Protein AF-A0A0F6W7B1-F1 (afdb_monomer_lite)

Organism: NCBI:txid927083

pLDDT: mean 75.82, std 22.29, range [25.44, 98.38]

Sequence (320 aa):
MRSDAMCLLSILIVCGCGGGGGGGTGGGGDGGAGDGGVEELTIAEYGDQLAAATCAQAVGCCAPIELHYQFALADAPVTDRASCEAYLGNFLDLEALVRPSIERGRSTWDGARAAECVAMLEALSCDEYSARLRLMGDAPLGCNPITGLVAEGGACGAPWECASGYCAGVSSGVEGTCAALPGVDEECPTGQCAEGLRCDLGNNTCVQPKADGAECTSDDECASNGCSAVQGTPGVCNEPSVCDGDLADDENEVYGTCSMHDPRGPDLAIDCRLGTSGIWECDCNADGVETSCSPGAWDEVGEGSVCEGWGCCGFSARAR

Structure (mmCIF, N/CA/C/O backbone):
data_AF-A0A0F6W7B1-F1
#
_entry.id   AF-A0A0F6W7B1-F1
#
loop_
_atom_site.group_PDB
_atom_site.id
_atom_site.type_symbol
_atom_site.label_atom_id
_atom_site.label_alt_id
_atom_site.label_comp_id
_atom_site.label_asym_id
_atom_site.label_entity_id
_atom_site.label_seq_id
_atom_site.pdbx_PDB_ins_code
_atom_site.Cartn_x
_atom_site.Cartn_y
_atom_site.Cartn_z
_atom_site.occupancy
_atom_site.B_iso_or_equiv
_atom_site.auth_seq_id
_atom_site.auth_comp_id
_atom_site.auth_asym_id
_atom_site.auth_atom_id
_atom_site.pdbx_PDB_model_num
ATOM 1 N N . MET A 1 1 ? -12.098 17.166 -4.800 1.00 25.44 1 MET A N 1
ATOM 2 C CA . MET A 1 1 ? -11.193 16.301 -5.585 1.00 25.44 1 MET A CA 1
ATOM 3 C C . MET A 1 1 ? -10.096 15.698 -4.691 1.00 25.44 1 MET A C 1
ATOM 5 O O . MET A 1 1 ? -8.947 15.676 -5.085 1.00 25.44 1 MET A O 1
ATOM 9 N N . ARG A 1 2 ? -10.423 15.240 -3.469 1.00 27.81 2 ARG A N 1
ATOM 10 C CA . ARG A 1 2 ? -9.492 14.534 -2.554 1.00 27.81 2 ARG A CA 1
ATOM 11 C C . ARG A 1 2 ? -10.038 13.160 -2.119 1.00 27.81 2 ARG A C 1
ATOM 13 O O . ARG A 1 2 ? -9.449 12.513 -1.270 1.00 27.81 2 ARG A O 1
ATOM 20 N N . SER A 1 3 ? -11.187 12.745 -2.660 1.00 25.88 3 SER A N 1
ATOM 21 C CA . SER A 1 3 ? -11.921 11.563 -2.189 1.00 25.88 3 SER A CA 1
ATOM 22 C C . SER A 1 3 ? -11.426 10.258 -2.814 1.00 25.88 3 SER A C 1
ATOM 24 O O . SER A 1 3 ? -11.522 9.229 -2.161 1.00 25.88 3 SER A O 1
ATOM 26 N N . ASP A 1 4 ? -10.818 10.306 -4.002 1.00 27.08 4 ASP A N 1
ATOM 27 C CA . ASP A 1 4 ? -10.310 9.102 -4.678 1.00 27.08 4 ASP A CA 1
ATOM 28 C C . ASP A 1 4 ? -8.940 8.652 -4.128 1.00 27.08 4 ASP A C 1
ATOM 30 O O . ASP A 1 4 ? -8.644 7.461 -4.088 1.00 27.08 4 ASP A O 1
ATOM 34 N N . ALA A 1 5 ? -8.149 9.576 -3.562 1.00 28.50 5 ALA A N 1
ATOM 35 C CA . ALA A 1 5 ? -6.867 9.258 -2.916 1.00 28.50 5 ALA A CA 1
ATOM 36 C C . ALA A 1 5 ? -7.021 8.417 -1.630 1.00 28.50 5 ALA A C 1
ATOM 38 O O . ALA A 1 5 ? -6.099 7.715 -1.223 1.00 28.50 5 ALA A O 1
ATOM 39 N N . MET A 1 6 ? -8.198 8.455 -0.994 1.00 30.41 6 MET A N 1
ATOM 40 C CA . MET A 1 6 ? -8.465 7.715 0.244 1.00 30.41 6 MET A CA 1
ATOM 41 C C . MET A 1 6 ? -8.654 6.208 0.005 1.00 30.41 6 MET A C 1
ATOM 43 O O . MET A 1 6 ? -8.410 5.417 0.915 1.00 30.41 6 MET A O 1
ATOM 47 N N . CYS A 1 7 ? -9.047 5.799 -1.206 1.00 30.28 7 CYS A N 1
ATOM 48 C CA . CYS A 1 7 ? -9.213 4.386 -1.549 1.00 30.28 7 CYS A CA 1
ATOM 49 C C . CYS A 1 7 ? -7.851 3.708 -1.784 1.00 30.28 7 CYS A C 1
ATOM 51 O O . CYS A 1 7 ? -7.606 2.639 -1.239 1.00 30.28 7 CYS A O 1
ATOM 53 N N . LEU A 1 8 ? -6.915 4.395 -2.454 1.00 33.94 8 LEU A N 1
ATOM 54 C CA . LEU A 1 8 ? -5.527 3.937 -2.635 1.00 33.94 8 LEU A CA 1
ATOM 55 C C . LEU A 1 8 ? -4.761 3.807 -1.311 1.00 33.94 8 LEU A C 1
ATOM 57 O O . LEU A 1 8 ? -4.003 2.862 -1.119 1.00 33.94 8 LEU A O 1
ATOM 61 N N . LEU A 1 9 ? -4.997 4.712 -0.358 1.00 37.56 9 LEU A N 1
ATOM 62 C CA . LEU A 1 9 ? -4.355 4.615 0.954 1.00 37.56 9 LEU A CA 1
ATOM 63 C C . LEU A 1 9 ? -4.984 3.539 1.857 1.00 37.56 9 LEU A C 1
ATOM 65 O O . LEU A 1 9 ? -4.311 2.993 2.726 1.00 37.56 9 LEU A O 1
ATOM 69 N N . SER A 1 10 ? -6.261 3.205 1.636 1.00 35.84 10 SER A N 1
ATOM 70 C CA . SER A 1 10 ? -6.919 2.079 2.320 1.00 35.84 10 SER A CA 1
ATOM 71 C C . SER A 1 10 ? -6.355 0.729 1.877 1.00 35.84 10 SER A C 1
ATOM 73 O O . SER A 1 10 ? -6.429 -0.228 2.644 1.00 35.84 10 SER A O 1
ATOM 75 N N . ILE A 1 11 ? -5.774 0.678 0.673 1.00 42.16 11 ILE A N 1
ATOM 76 C CA . ILE A 1 11 ? -5.040 -0.476 0.166 1.00 42.16 11 ILE A CA 1
ATOM 77 C C . ILE A 1 11 ? -3.691 -0.558 0.897 1.00 42.16 11 ILE A C 1
ATOM 79 O O . ILE A 1 11 ? -3.446 -1.557 1.540 1.00 42.16 11 ILE A O 1
ATOM 83 N N . LEU A 1 12 ? -2.890 0.510 0.986 1.00 43.59 12 LEU A N 1
ATOM 84 C CA . LEU A 1 12 ? -1.543 0.456 1.599 1.00 43.59 12 LEU A CA 1
ATOM 85 C C . LEU A 1 12 ? -1.470 0.162 3.119 1.00 43.59 12 LEU A C 1
ATOM 87 O O . LEU A 1 12 ? -0.383 -0.106 3.629 1.00 43.59 12 LEU A O 1
ATOM 91 N N . ILE A 1 13 ? -2.576 0.255 3.869 1.00 45.62 13 ILE A N 1
ATOM 92 C CA . ILE A 1 13 ? -2.565 0.190 5.349 1.00 45.62 13 ILE A CA 1
ATOM 93 C C . ILE A 1 13 ? -3.257 -1.073 5.899 1.00 45.62 13 ILE A C 1
ATOM 95 O O . ILE A 1 13 ? -3.220 -1.317 7.108 1.00 45.62 13 ILE A O 1
ATOM 99 N N . VAL A 1 14 ? -3.880 -1.909 5.060 1.00 41.16 14 VAL A N 1
ATOM 100 C CA . VAL A 1 14 ? -4.775 -2.965 5.556 1.00 41.16 14 VAL A CA 1
ATOM 101 C C . VAL A 1 14 ? -4.423 -4.343 5.016 1.00 41.16 14 VAL A C 1
ATOM 103 O O . VAL A 1 14 ? -4.981 -4.764 4.017 1.00 41.16 14 VAL A O 1
ATOM 106 N N . CYS A 1 15 ? -3.621 -5.068 5.805 1.00 38.31 15 CYS A N 1
ATOM 107 C CA . CYS A 1 15 ? -3.818 -6.488 6.108 1.00 38.31 15 CYS A CA 1
ATOM 108 C C . CYS A 1 15 ? -3.141 -6.856 7.439 1.00 38.31 15 CYS A C 1
ATOM 110 O O . CYS A 1 15 ? -2.072 -6.363 7.800 1.00 38.31 15 CYS A O 1
ATOM 112 N N . GLY A 1 16 ? -3.863 -7.641 8.236 1.00 36.84 16 GLY A N 1
ATOM 113 C CA . GLY A 1 16 ? -3.706 -7.742 9.681 1.00 36.84 16 GLY A CA 1
ATOM 114 C C . GLY A 1 16 ? -2.623 -8.692 10.191 1.00 36.84 16 GLY A C 1
ATOM 115 O O . GLY A 1 16 ? -2.142 -9.604 9.527 1.00 36.84 16 GLY A O 1
ATOM 116 N N . CYS A 1 17 ? -2.303 -8.472 11.463 1.00 33.00 17 CYS A N 1
ATOM 117 C CA . CYS A 1 17 ? -1.482 -9.305 12.326 1.00 33.00 17 CYS A CA 1
ATOM 118 C C . CYS A 1 17 ? -2.048 -10.727 12.502 1.00 33.00 17 CYS A C 1
ATOM 120 O O . CYS A 1 17 ? -2.869 -10.970 13.387 1.00 33.00 17 CYS A O 1
ATOM 122 N N . GLY A 1 18 ? -1.506 -11.692 11.762 1.00 34.03 18 GLY A N 1
ATOM 123 C CA . GLY A 1 18 ? -1.456 -13.100 12.160 1.00 34.03 18 GLY A CA 1
ATOM 124 C C . GLY A 1 18 ? -0.110 -13.411 12.823 1.00 34.03 18 GLY A C 1
ATOM 125 O O . GLY A 1 18 ? 0.862 -13.730 12.147 1.00 34.03 18 GLY A O 1
ATOM 126 N N . GLY A 1 19 ? -0.016 -13.286 14.150 1.00 36.38 19 GLY A N 1
ATOM 127 C CA . GLY A 1 19 ? 1.214 -13.546 14.910 1.00 36.38 19 GLY A CA 1
ATOM 128 C C . GLY A 1 19 ? 1.650 -15.018 14.870 1.00 36.38 19 GLY A C 1
ATOM 129 O O . GLY A 1 19 ? 1.285 -15.805 15.742 1.00 36.38 19 GLY A O 1
ATOM 130 N N . GLY A 1 20 ? 2.462 -15.390 13.878 1.00 36.47 20 GLY A N 1
ATOM 131 C CA . GLY A 1 20 ? 3.129 -16.689 13.789 1.00 36.47 20 GLY A CA 1
ATOM 132 C C . GLY A 1 20 ? 4.331 -16.777 14.733 1.00 36.47 20 GLY A C 1
ATOM 133 O O . GLY A 1 20 ? 5.433 -16.353 14.396 1.00 36.47 20 GLY A O 1
ATOM 134 N N . GLY A 1 21 ? 4.135 -17.339 15.928 1.00 35.78 21 GLY A N 1
ATOM 135 C CA . GLY A 1 21 ? 5.199 -17.583 16.908 1.00 35.78 21 GLY A CA 1
ATOM 136 C C . GLY A 1 21 ? 6.202 -18.652 16.452 1.00 35.78 21 GLY A C 1
ATOM 137 O O . GLY A 1 21 ? 6.019 -19.838 16.723 1.00 35.78 21 GLY A O 1
ATOM 138 N N . GLY A 1 22 ? 7.283 -18.235 15.792 1.00 37.19 22 GLY A N 1
ATOM 139 C CA . GLY A 1 22 ? 8.429 -19.082 15.453 1.00 37.19 22 GLY A CA 1
ATOM 140 C C . GLY A 1 22 ? 9.391 -19.244 16.634 1.00 37.19 22 GLY A C 1
ATOM 141 O O . GLY A 1 22 ? 10.213 -18.374 16.904 1.00 37.19 22 GLY A O 1
ATOM 142 N N . GLY A 1 23 ? 9.297 -20.368 17.348 1.00 45.06 23 GLY A N 1
ATOM 143 C CA . GLY A 1 23 ? 10.213 -20.725 18.434 1.00 45.06 23 GLY A CA 1
ATOM 144 C C . GLY A 1 23 ? 11.588 -21.166 17.923 1.00 45.06 23 GLY A C 1
ATOM 145 O O . GLY A 1 23 ? 11.761 -22.316 17.528 1.00 45.06 23 GLY A O 1
ATOM 146 N N . GLY A 1 24 ? 12.577 -20.270 17.977 1.00 44.47 24 GLY A N 1
ATOM 147 C CA . GLY A 1 24 ? 13.990 -20.570 17.733 1.00 44.47 24 GLY A CA 1
ATOM 148 C C . GLY A 1 24 ? 14.804 -20.547 19.027 1.00 44.47 24 GLY A C 1
ATOM 149 O O . GLY A 1 24 ? 15.141 -19.486 19.541 1.00 44.47 24 GLY A O 1
ATOM 150 N N . THR A 1 25 ? 15.136 -21.720 19.567 1.00 51.81 25 THR A N 1
ATOM 151 C CA . THR A 1 25 ? 16.084 -21.883 20.681 1.00 51.81 25 THR A CA 1
ATOM 152 C C . THR A 1 25 ? 17.502 -22.091 20.154 1.00 51.81 25 THR A C 1
ATOM 154 O O . THR A 1 25 ? 17.755 -23.112 19.515 1.00 51.81 25 THR A O 1
ATOM 157 N N . GLY A 1 26 ? 18.456 -21.217 20.495 1.00 50.00 26 GLY A N 1
ATOM 158 C CA . GLY A 1 26 ? 19.873 -21.559 20.346 1.00 50.00 26 GLY A CA 1
ATOM 159 C C . GLY A 1 26 ? 20.881 -20.427 20.553 1.00 50.00 26 GLY A C 1
ATOM 160 O O . GLY A 1 26 ? 20.920 -19.492 19.770 1.00 50.00 26 GLY A O 1
ATOM 161 N N . GLY A 1 27 ? 21.778 -20.614 21.531 1.00 51.88 27 GLY A N 1
ATOM 162 C CA . GLY A 1 27 ? 23.170 -20.144 21.448 1.00 51.88 27 GLY A CA 1
ATOM 163 C C . GLY A 1 27 ? 23.530 -18.896 22.254 1.00 51.88 27 GLY A C 1
ATOM 164 O O . GLY A 1 27 ? 23.514 -17.793 21.729 1.00 51.88 27 GLY A O 1
ATOM 165 N N . GLY A 1 28 ? 23.932 -19.091 23.514 1.00 57.44 28 GLY A N 1
ATOM 166 C CA . GLY A 1 28 ? 24.480 -18.039 24.371 1.00 57.44 28 GLY A CA 1
ATOM 167 C C . GLY A 1 28 ? 25.865 -17.552 23.931 1.00 57.44 28 GLY A C 1
ATOM 168 O O . GLY A 1 28 ? 26.771 -18.351 23.688 1.00 57.44 28 GLY A O 1
ATOM 169 N N . GLY A 1 29 ? 26.019 -16.230 23.899 1.00 49.50 29 GLY A N 1
ATOM 170 C CA . GLY A 1 29 ? 27.288 -15.520 23.817 1.00 49.50 29 GLY A CA 1
ATOM 171 C C . GLY A 1 29 ? 27.189 -14.235 24.635 1.00 49.50 29 GLY A C 1
ATOM 172 O O . GLY A 1 29 ? 26.564 -13.274 24.201 1.00 49.50 29 GLY A O 1
ATOM 173 N N . ASP A 1 30 ? 27.790 -14.230 25.826 1.00 54.28 30 ASP A N 1
ATOM 174 C CA . ASP A 1 30 ? 27.902 -13.054 26.693 1.00 54.28 30 ASP A CA 1
ATOM 175 C C . ASP A 1 30 ? 28.940 -12.075 26.111 1.00 54.28 30 ASP A C 1
ATOM 177 O O . ASP A 1 30 ? 30.115 -12.080 26.478 1.00 54.28 30 ASP A O 1
ATOM 181 N N . GLY A 1 31 ? 28.516 -11.248 25.155 1.00 54.59 31 GLY A N 1
ATOM 182 C CA . GLY A 1 31 ? 29.256 -10.081 24.678 1.00 54.59 31 GLY A CA 1
ATOM 183 C C . GLY A 1 31 ? 28.430 -8.833 24.956 1.00 54.59 31 GLY A C 1
ATOM 184 O O . GLY A 1 31 ? 27.348 -8.697 24.402 1.00 54.59 31 GLY A O 1
ATOM 185 N N . GLY A 1 32 ? 28.911 -7.956 25.844 1.00 56.69 32 GLY A N 1
ATOM 186 C CA . GLY A 1 32 ? 28.194 -6.764 26.304 1.00 56.69 32 GLY A CA 1
ATOM 187 C C . GLY A 1 32 ? 27.666 -5.899 25.158 1.00 56.69 32 GLY A C 1
ATOM 188 O O . GLY A 1 32 ? 28.423 -5.145 24.549 1.00 56.69 32 GLY A O 1
ATOM 189 N N . ALA A 1 33 ? 26.365 -6.015 24.898 1.00 51.75 33 ALA A N 1
ATOM 190 C CA . ALA A 1 33 ? 25.619 -5.158 23.997 1.00 51.75 33 ALA A CA 1
ATOM 191 C C . ALA A 1 33 ? 25.421 -3.804 24.682 1.00 51.75 33 ALA A C 1
ATOM 193 O O . ALA A 1 33 ? 24.796 -3.714 25.741 1.00 51.75 33 ALA A O 1
ATOM 194 N N . GLY A 1 34 ? 25.998 -2.753 24.100 1.00 57.56 34 GLY A N 1
ATOM 195 C CA . GLY A 1 34 ? 25.521 -1.406 24.373 1.00 57.56 34 GLY A CA 1
ATOM 196 C C . GLY A 1 34 ? 24.048 -1.356 23.990 1.00 57.56 34 GLY A C 1
ATOM 197 O O . GLY A 1 34 ? 23.684 -1.856 22.928 1.00 57.56 34 GLY A O 1
ATOM 198 N N . ASP A 1 35 ? 23.233 -0.805 24.881 1.00 59.97 35 ASP A N 1
ATOM 199 C CA . ASP A 1 35 ? 21.797 -0.572 24.733 1.00 59.97 35 ASP A CA 1
ATOM 200 C C . ASP A 1 35 ? 21.547 0.472 23.627 1.00 59.97 35 ASP A C 1
ATOM 202 O O . ASP A 1 35 ? 21.163 1.612 23.873 1.00 59.97 35 ASP A O 1
ATOM 206 N N . GLY A 1 36 ? 21.905 0.115 22.393 1.00 62.88 36 GLY A N 1
ATOM 207 C CA . GLY A 1 36 ? 21.588 0.850 21.181 1.00 62.88 36 GLY A CA 1
ATOM 208 C C . GLY A 1 36 ? 20.166 0.508 20.785 1.00 62.88 36 GLY A C 1
ATOM 209 O O . GLY A 1 36 ? 19.967 -0.147 19.765 1.00 62.88 36 GLY A O 1
ATOM 210 N N . GLY A 1 37 ? 19.206 0.870 21.643 1.00 71.38 37 GLY A N 1
ATOM 211 C CA . GLY A 1 37 ? 17.790 0.768 21.319 1.00 71.38 37 GLY A CA 1
ATOM 212 C C . GLY A 1 37 ? 17.547 1.388 19.948 1.00 71.38 37 GLY A C 1
ATOM 213 O O . GLY A 1 37 ? 18.130 2.428 19.632 1.00 71.38 37 GLY A O 1
ATOM 214 N N . VAL A 1 38 ? 16.751 0.709 19.123 1.00 78.50 38 VAL A N 1
ATOM 215 C CA . VAL A 1 38 ? 16.313 1.263 17.842 1.00 78.50 38 VAL A CA 1
ATOM 216 C C . VAL A 1 38 ? 15.697 2.633 18.107 1.00 78.50 38 VAL A C 1
ATOM 218 O O . VAL A 1 38 ? 14.889 2.788 19.023 1.00 78.50 38 VAL A O 1
ATOM 221 N N . GLU A 1 39 ? 16.155 3.643 17.375 1.00 92.38 39 GLU A N 1
ATOM 222 C CA . GLU A 1 39 ? 15.600 4.987 17.488 1.00 92.38 39 GLU A CA 1
ATOM 223 C C . GLU A 1 39 ? 14.125 4.917 17.078 1.00 92.38 39 GLU A C 1
ATOM 225 O O . GLU A 1 39 ? 13.807 4.522 15.958 1.00 92.38 39 GLU A O 1
ATOM 230 N N . GLU A 1 40 ? 13.219 5.200 18.019 1.00 95.75 40 GLU A N 1
ATOM 231 C CA . GLU A 1 40 ? 11.781 5.157 17.755 1.00 95.75 40 GLU A CA 1
ATOM 232 C C . GLU A 1 40 ? 11.407 6.227 16.727 1.00 95.75 40 GLU A C 1
ATOM 234 O O . GLU A 1 40 ? 11.767 7.394 16.888 1.00 95.75 40 GLU A O 1
ATOM 239 N N . LEU A 1 41 ? 10.632 5.850 15.708 1.00 96.56 41 LEU A N 1
ATOM 240 C CA . LEU A 1 41 ? 10.129 6.801 14.719 1.00 96.56 41 LEU A CA 1
ATOM 241 C C . LEU A 1 41 ? 8.831 7.452 15.191 1.00 96.56 41 LEU A C 1
ATOM 243 O O . LEU A 1 41 ? 7.910 6.792 15.685 1.00 96.56 41 LEU A O 1
ATOM 247 N N . THR A 1 42 ? 8.711 8.756 14.974 1.00 97.12 42 THR A N 1
ATOM 248 C CA . THR A 1 42 ? 7.416 9.442 15.016 1.00 97.12 42 THR A CA 1
ATOM 249 C C . THR A 1 42 ? 6.564 9.059 13.799 1.00 97.12 42 THR A C 1
ATOM 251 O O . THR A 1 42 ? 7.060 8.510 12.816 1.00 97.12 42 THR A O 1
ATOM 254 N N . ILE A 1 43 ? 5.265 9.375 13.831 1.00 95.06 43 ILE A N 1
ATOM 255 C CA . ILE A 1 43 ? 4.348 9.110 12.704 1.00 95.06 43 ILE A CA 1
ATOM 256 C C . ILE A 1 43 ? 4.827 9.811 11.423 1.00 95.06 43 ILE A C 1
ATOM 258 O O . ILE A 1 43 ? 4.779 9.224 10.345 1.00 95.06 43 ILE A O 1
ATOM 262 N N . ALA A 1 44 ? 5.299 11.056 11.548 1.00 94.00 44 ALA A N 1
ATOM 263 C CA . ALA A 1 44 ? 5.805 11.834 10.420 1.00 94.00 44 ALA A CA 1
ATOM 264 C C . ALA A 1 44 ? 7.101 11.230 9.855 1.00 94.00 44 ALA A C 1
ATOM 266 O O . ALA A 1 44 ? 7.192 10.989 8.656 1.00 94.00 44 ALA A O 1
ATOM 267 N N . GLU A 1 45 ? 8.066 10.904 10.723 1.00 95.75 45 GLU A N 1
ATOM 268 C CA . GLU A 1 45 ? 9.330 10.284 10.299 1.00 95.75 45 GLU A CA 1
ATOM 269 C C . GLU A 1 45 ? 9.115 8.912 9.662 1.00 95.75 45 GLU A C 1
ATOM 271 O O . GLU A 1 45 ? 9.818 8.569 8.716 1.00 95.75 45 GLU A O 1
ATOM 276 N N . TYR A 1 46 ? 8.141 8.134 10.142 1.00 94.06 46 TYR A N 1
ATOM 277 C CA . TYR A 1 46 ? 7.804 6.852 9.532 1.00 94.06 46 TYR A CA 1
ATOM 278 C C . TYR A 1 46 ? 7.306 7.008 8.096 1.00 94.06 46 TYR A C 1
ATOM 280 O O . TYR A 1 46 ? 7.759 6.264 7.234 1.00 94.06 46 TYR A O 1
ATOM 288 N N . GLY A 1 47 ? 6.417 7.970 7.820 1.00 90.62 47 GLY A N 1
ATOM 289 C CA . GLY A 1 47 ? 5.944 8.234 6.457 1.00 90.62 47 GLY A CA 1
ATOM 290 C C . GLY A 1 47 ? 7.095 8.565 5.502 1.00 90.62 47 GLY A C 1
ATOM 291 O O . GLY A 1 47 ? 7.218 7.944 4.445 1.00 90.62 47 GLY A O 1
ATOM 292 N N . ASP A 1 48 ? 7.985 9.468 5.922 1.00 93.00 48 ASP A N 1
ATOM 293 C CA . ASP A 1 48 ? 9.155 9.882 5.140 1.00 93.00 48 ASP A CA 1
ATOM 294 C C . ASP A 1 48 ? 10.144 8.725 4.915 1.00 93.00 48 ASP A C 1
ATOM 296 O O . ASP A 1 48 ? 10.604 8.495 3.794 1.00 93.00 48 ASP A O 1
ATOM 300 N N . GLN A 1 49 ? 10.469 7.964 5.965 1.00 94.81 49 GLN A N 1
ATOM 301 C CA . GLN A 1 49 ? 11.427 6.860 5.874 1.00 94.81 49 GLN A CA 1
ATOM 302 C C . GLN A 1 49 ? 10.869 5.656 5.115 1.00 94.81 49 GLN A C 1
ATOM 304 O O . GLN A 1 49 ? 11.596 5.035 4.341 1.00 94.81 49 GLN A O 1
ATOM 309 N N . LEU A 1 50 ? 9.578 5.349 5.269 1.00 92.12 50 LEU A N 1
ATOM 310 C CA . LEU A 1 50 ? 8.919 4.300 4.499 1.00 92.12 50 LEU A CA 1
ATOM 311 C C . LEU A 1 50 ? 8.892 4.652 3.007 1.00 92.12 50 LEU A C 1
ATOM 313 O O . LEU A 1 50 ? 9.194 3.789 2.180 1.00 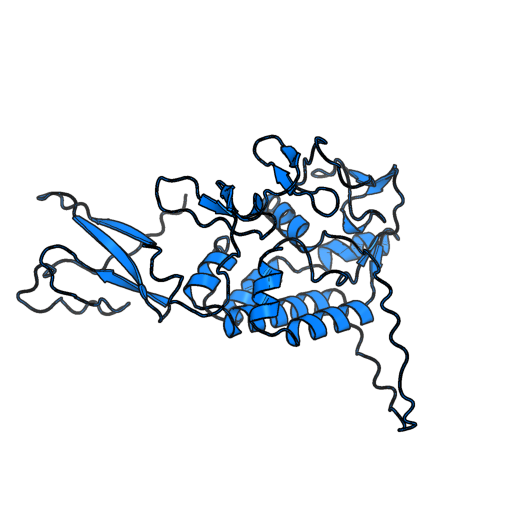92.12 50 LEU A O 1
ATOM 317 N N . ALA A 1 51 ? 8.593 5.909 2.656 1.00 92.38 51 ALA A N 1
ATOM 318 C CA . ALA A 1 51 ? 8.671 6.389 1.276 1.00 92.38 51 ALA A CA 1
ATOM 319 C C . ALA A 1 51 ? 10.095 6.234 0.721 1.00 92.38 51 ALA A C 1
ATOM 321 O O . ALA A 1 51 ? 10.287 5.639 -0.338 1.00 92.38 51 ALA A O 1
ATOM 322 N N . ALA A 1 52 ? 11.097 6.704 1.468 1.00 95.19 52 ALA A N 1
ATOM 323 C CA . ALA A 1 52 ? 12.500 6.635 1.075 1.00 95.19 52 ALA A CA 1
ATOM 324 C C . ALA A 1 52 ? 12.988 5.191 0.860 1.00 95.19 52 ALA A C 1
ATOM 326 O O . ALA A 1 52 ? 13.641 4.912 -0.148 1.00 95.19 52 ALA A O 1
ATOM 327 N N . ALA A 1 53 ? 12.655 4.272 1.770 1.00 94.50 53 ALA A N 1
ATOM 328 C CA . ALA A 1 53 ? 13.006 2.858 1.666 1.00 94.50 53 ALA A CA 1
ATOM 329 C C . ALA A 1 53 ? 12.282 2.173 0.494 1.00 94.50 53 ALA A C 1
ATOM 331 O O . ALA A 1 53 ? 12.918 1.478 -0.297 1.00 94.50 53 ALA A O 1
ATOM 332 N N . THR A 1 54 ? 10.980 2.435 0.319 1.00 92.38 54 THR A N 1
ATOM 333 C CA . THR A 1 54 ? 10.191 1.901 -0.807 1.00 92.38 54 THR A CA 1
ATOM 334 C C . THR A 1 54 ? 10.763 2.360 -2.142 1.00 92.38 54 THR A C 1
ATOM 336 O O . THR A 1 54 ? 10.966 1.547 -3.037 1.00 92.38 54 THR A O 1
ATOM 339 N N . CYS A 1 55 ? 11.073 3.650 -2.272 1.00 94.88 55 CYS A N 1
ATOM 340 C CA . CYS A 1 55 ? 11.613 4.220 -3.500 1.00 94.88 55 CYS A CA 1
ATOM 341 C C . CYS A 1 55 ? 13.049 3.786 -3.786 1.00 94.88 55 CYS A C 1
ATOM 343 O O . CYS A 1 55 ? 13.423 3.653 -4.950 1.00 94.88 55 CYS A O 1
ATOM 345 N N . ALA A 1 56 ? 13.860 3.557 -2.750 1.00 95.50 56 ALA A N 1
ATOM 346 C CA . ALA A 1 56 ? 15.189 2.985 -2.917 1.00 95.50 56 ALA A CA 1
ATOM 347 C C . ALA A 1 56 ? 15.117 1.558 -3.480 1.00 95.50 56 ALA A C 1
ATOM 349 O O . ALA A 1 56 ? 15.876 1.250 -4.396 1.00 95.50 56 ALA A O 1
ATOM 350 N N . GLN A 1 57 ? 14.192 0.732 -2.979 1.00 94.31 57 GLN A N 1
ATOM 351 C CA . GLN A 1 57 ? 13.971 -0.620 -3.495 1.00 94.31 57 GLN A CA 1
ATOM 352 C C . GLN A 1 57 ? 13.402 -0.596 -4.914 1.00 94.31 57 GLN A C 1
ATOM 354 O O . GLN A 1 57 ? 13.977 -1.215 -5.800 1.00 94.31 57 GLN A O 1
ATOM 359 N N . ALA A 1 58 ? 12.352 0.194 -5.161 1.00 92.38 58 ALA A N 1
ATOM 360 C CA . ALA A 1 58 ? 11.750 0.320 -6.485 1.00 92.38 58 ALA A CA 1
ATOM 361 C C . ALA A 1 58 ? 12.799 0.705 -7.538 1.00 92.38 58 ALA A C 1
ATOM 363 O O . ALA A 1 58 ? 13.013 0.002 -8.514 1.00 92.38 58 ALA A O 1
ATOM 364 N N . VAL A 1 59 ? 13.539 1.791 -7.317 1.00 93.56 59 VAL A N 1
ATOM 365 C CA . VAL A 1 59 ? 14.528 2.268 -8.298 1.00 93.56 59 VAL A CA 1
ATOM 366 C C . VAL A 1 59 ? 15.759 1.358 -8.383 1.00 93.56 59 VAL A C 1
ATOM 368 O O . VAL A 1 59 ? 16.446 1.352 -9.400 1.00 93.56 59 VAL A O 1
ATOM 371 N N . GLY A 1 60 ? 16.076 0.627 -7.313 1.00 94.06 60 GLY A N 1
ATOM 372 C CA . GLY A 1 60 ? 17.215 -0.288 -7.274 1.00 94.06 60 GLY A CA 1
ATOM 373 C C . GLY A 1 60 ? 16.949 -1.647 -7.920 1.00 94.06 60 GLY A C 1
ATOM 374 O O . GLY A 1 60 ? 17.898 -2.263 -8.402 1.00 94.06 60 GLY A O 1
ATOM 375 N N . CYS A 1 61 ? 15.694 -2.096 -7.915 1.00 93.44 61 CYS A N 1
ATOM 376 C CA . CYS A 1 61 ? 15.302 -3.441 -8.325 1.00 93.44 61 CYS A CA 1
ATOM 377 C C . CYS A 1 61 ? 14.482 -3.478 -9.609 1.00 93.44 61 CYS A C 1
ATOM 379 O O . CYS A 1 61 ? 14.608 -4.436 -10.356 1.00 93.44 61 CYS A O 1
ATOM 381 N N . CYS A 1 62 ? 13.686 -2.447 -9.880 1.00 92.19 62 CYS A N 1
ATOM 382 C CA . CYS A 1 62 ? 12.853 -2.387 -11.068 1.00 92.19 62 CYS A CA 1
ATOM 383 C C . CYS A 1 62 ? 13.618 -1.747 -12.238 1.00 92.19 62 CYS A C 1
ATOM 385 O O . CYS A 1 62 ? 14.313 -0.734 -12.085 1.00 92.19 62 CYS A O 1
ATOM 387 N N . ALA A 1 63 ? 13.419 -2.270 -13.440 1.00 89.88 63 ALA A N 1
ATOM 388 C CA . ALA A 1 63 ? 13.721 -1.585 -14.678 1.00 89.88 63 ALA A CA 1
ATOM 389 C C . ALA A 1 63 ? 12.815 -0.344 -14.857 1.00 89.88 63 ALA A C 1
ATOM 391 O O . ALA A 1 63 ? 11.739 -0.240 -14.257 1.00 89.88 63 ALA A O 1
ATOM 392 N N . PRO A 1 64 ? 13.202 0.629 -15.707 1.00 86.06 64 PRO A N 1
ATOM 393 C CA . PRO A 1 64 ? 12.417 1.851 -15.903 1.00 86.06 64 PRO A CA 1
ATOM 394 C C . PRO A 1 64 ? 10.963 1.621 -16.343 1.00 86.06 64 PRO A C 1
ATOM 396 O O . PRO A 1 64 ? 10.093 2.424 -16.007 1.00 86.06 64 PRO A O 1
ATOM 399 N N . ILE A 1 65 ? 10.695 0.553 -17.101 1.00 81.38 65 ILE A N 1
ATOM 400 C CA . ILE A 1 65 ? 9.340 0.201 -17.543 1.00 81.38 65 ILE A CA 1
ATOM 401 C C . ILE A 1 65 ? 8.494 -0.355 -16.391 1.00 81.38 65 ILE A C 1
ATOM 403 O O . ILE A 1 65 ? 7.349 0.050 -16.214 1.00 81.38 65 ILE A O 1
ATOM 407 N N . GLU A 1 66 ? 9.075 -1.196 -15.544 1.00 87.31 66 GLU A N 1
ATOM 408 C CA . GLU A 1 66 ? 8.404 -1.759 -14.374 1.00 87.31 66 GLU A CA 1
ATOM 409 C C . GLU A 1 66 ? 8.044 -0.657 -13.365 1.00 87.31 66 GLU A C 1
ATOM 411 O O . GLU A 1 66 ? 6.931 -0.631 -12.838 1.00 87.31 66 GLU A O 1
ATOM 416 N N . LEU A 1 67 ? 8.926 0.340 -13.178 1.00 87.94 67 LEU A N 1
ATOM 417 C CA . LEU A 1 67 ? 8.608 1.551 -12.407 1.00 87.94 67 LEU A CA 1
ATOM 418 C C . LEU A 1 67 ? 7.401 2.293 -12.983 1.00 87.94 67 LEU A C 1
ATOM 420 O O . LEU A 1 67 ? 6.545 2.769 -12.235 1.00 87.94 67 LEU A O 1
ATOM 424 N N . HIS A 1 68 ? 7.316 2.405 -14.309 1.00 84.50 68 HIS A N 1
ATOM 425 C CA . HIS A 1 68 ? 6.176 3.048 -14.947 1.00 84.50 68 HIS A CA 1
ATOM 426 C C . HIS A 1 68 ? 4.867 2.328 -14.606 1.00 84.50 68 HIS A C 1
ATOM 428 O O . HIS A 1 68 ? 3.889 3.003 -14.291 1.00 84.50 68 HIS A O 1
ATOM 434 N N . TYR A 1 69 ? 4.855 0.993 -14.600 1.00 82.50 69 TYR A N 1
ATOM 435 C CA . TYR A 1 69 ? 3.675 0.210 -14.227 1.00 82.50 69 TYR A CA 1
ATOM 436 C C . TYR A 1 69 ? 3.330 0.317 -12.751 1.00 82.50 69 TYR A C 1
ATOM 438 O O . TYR A 1 69 ? 2.183 0.604 -12.402 1.00 82.50 69 TYR A O 1
ATOM 446 N N . GLN A 1 70 ? 4.333 0.180 -11.889 1.00 84.19 70 GLN A N 1
ATOM 447 C CA . GLN A 1 70 ? 4.165 0.308 -10.447 1.00 84.19 70 GLN A CA 1
ATOM 448 C C . GLN A 1 70 ? 3.563 1.669 -10.061 1.00 84.19 70 GLN A C 1
ATOM 450 O O . GLN A 1 70 ? 2.748 1.767 -9.141 1.00 84.19 70 GLN A O 1
ATOM 455 N N . PHE A 1 71 ? 3.933 2.724 -10.788 1.00 87.38 71 PHE A N 1
ATOM 456 C CA . PHE A 1 71 ? 3.479 4.091 -10.557 1.00 87.38 71 PHE A CA 1
ATOM 457 C C . PHE A 1 71 ? 2.578 4.617 -11.684 1.00 87.38 71 PHE A C 1
ATOM 459 O O . PHE A 1 71 ? 2.515 5.826 -11.905 1.00 87.38 71 PHE A O 1
ATOM 466 N N . ALA A 1 72 ? 1.829 3.743 -12.366 1.00 85.56 72 ALA A N 1
ATOM 467 C CA . ALA A 1 72 ? 1.008 4.117 -13.526 1.00 85.56 72 ALA A CA 1
ATOM 468 C C . ALA A 1 72 ? -0.092 5.148 -13.207 1.00 85.56 72 ALA A C 1
ATOM 470 O O . ALA A 1 72 ? -0.596 5.831 -14.099 1.00 85.56 72 ALA A O 1
ATOM 471 N N . LEU A 1 73 ? -0.467 5.275 -11.930 1.00 84.06 73 LEU A N 1
ATOM 472 C CA . LEU A 1 73 ? -1.447 6.250 -11.442 1.00 84.06 73 LEU A CA 1
ATOM 473 C C . LEU A 1 73 ? -0.831 7.602 -11.050 1.00 84.06 73 LEU A C 1
ATOM 475 O O . LEU A 1 73 ? -1.557 8.498 -10.618 1.00 84.06 73 LEU A O 1
ATOM 479 N N . ALA A 1 74 ? 0.487 7.767 -11.172 1.00 87.19 74 ALA A N 1
ATOM 480 C CA . ALA A 1 74 ? 1.140 9.033 -10.891 1.00 87.19 74 ALA A CA 1
ATOM 481 C C . ALA A 1 74 ? 0.821 10.078 -11.971 1.00 87.19 74 ALA A C 1
ATOM 483 O O . ALA A 1 74 ? 0.922 9.820 -13.169 1.00 87.19 74 ALA A O 1
ATOM 484 N N . ASP A 1 75 ? 0.498 11.302 -11.539 1.00 88.75 75 ASP A N 1
ATOM 485 C CA . ASP A 1 75 ? 0.250 12.441 -12.441 1.00 88.75 75 ASP A CA 1
ATOM 486 C C . ASP A 1 75 ? 1.480 12.803 -13.300 1.00 88.75 75 ASP A C 1
ATOM 488 O O . ASP A 1 75 ? 1.363 13.477 -14.327 1.00 88.75 75 ASP A O 1
ATOM 492 N N . ALA A 1 76 ? 2.670 12.384 -12.865 1.00 89.44 76 ALA A N 1
ATOM 493 C CA . ALA A 1 76 ? 3.931 12.545 -13.570 1.00 89.44 76 ALA A CA 1
ATOM 494 C C . ALA A 1 76 ? 4.725 11.229 -13.539 1.00 89.44 76 ALA A C 1
ATOM 496 O O . ALA A 1 76 ? 4.639 10.505 -12.546 1.00 89.44 76 ALA A O 1
ATOM 497 N N . PRO A 1 77 ? 5.531 10.933 -14.577 1.00 88.31 77 PRO A N 1
ATOM 498 C CA . PRO A 1 77 ? 6.366 9.739 -14.596 1.00 88.31 77 PRO A CA 1
ATOM 499 C C . PRO A 1 77 ? 7.299 9.670 -13.383 1.00 88.31 77 PRO A C 1
ATOM 501 O O . PRO A 1 77 ? 8.007 10.633 -13.081 1.00 88.31 77 PRO A O 1
ATOM 504 N N . VAL A 1 78 ? 7.320 8.513 -12.725 1.00 90.31 78 VAL A N 1
ATOM 505 C CA . VAL A 1 78 ? 8.294 8.181 -11.685 1.00 90.31 78 VAL A CA 1
ATOM 506 C C . VAL A 1 78 ? 9.479 7.502 -12.362 1.00 90.31 78 VAL A C 1
ATOM 508 O O . VAL A 1 78 ? 9.381 6.363 -12.803 1.00 90.31 78 VAL A O 1
ATOM 511 N N . THR A 1 79 ? 10.586 8.229 -12.501 1.00 91.12 79 THR A N 1
ATOM 512 C CA . THR A 1 79 ? 11.778 7.764 -13.240 1.00 91.12 79 THR A CA 1
ATOM 513 C C . THR A 1 79 ? 13.025 7.676 -12.372 1.00 91.12 79 THR A C 1
ATOM 515 O O . THR A 1 79 ? 14.071 7.217 -12.820 1.00 91.12 79 THR A O 1
ATOM 518 N N . ASP A 1 80 ? 12.950 8.180 -11.147 1.00 93.44 80 ASP A N 1
ATOM 519 C CA . ASP A 1 80 ? 14.055 8.203 -10.206 1.00 93.44 80 ASP A CA 1
ATOM 520 C C . ASP A 1 80 ? 13.538 8.226 -8.765 1.00 93.44 80 ASP A C 1
ATOM 522 O O . ASP A 1 80 ? 12.340 8.317 -8.484 1.00 93.44 80 ASP A O 1
ATOM 526 N N . ARG A 1 81 ? 14.478 8.161 -7.823 1.00 95.38 81 ARG A N 1
ATOM 527 C CA . ARG A 1 81 ? 14.159 8.135 -6.398 1.00 95.38 81 ARG A CA 1
ATOM 528 C C . ARG A 1 81 ? 13.433 9.400 -5.939 1.00 95.38 81 ARG A C 1
ATOM 530 O O . ARG A 1 81 ? 12.514 9.304 -5.137 1.00 95.38 81 ARG A O 1
ATOM 537 N N . ALA A 1 82 ? 13.818 10.569 -6.448 1.00 96.62 82 ALA A N 1
ATOM 538 C CA . ALA A 1 82 ? 13.248 11.840 -6.008 1.00 96.62 82 ALA A CA 1
ATOM 539 C C . ALA A 1 82 ? 11.788 12.006 -6.464 1.00 96.62 82 ALA A C 1
ATOM 541 O O . ALA A 1 82 ? 10.943 12.445 -5.686 1.00 96.62 82 ALA A O 1
ATOM 542 N N . SER A 1 83 ? 11.480 11.635 -7.709 1.00 95.19 83 SER A N 1
ATOM 543 C CA . SER A 1 83 ? 10.113 11.612 -8.243 1.00 95.19 83 SER A CA 1
ATOM 544 C C . SER A 1 83 ? 9.239 10.577 -7.530 1.00 95.19 83 SER A C 1
ATOM 546 O O . SER A 1 83 ? 8.092 10.883 -7.208 1.00 95.19 83 SER A O 1
ATOM 548 N N . CYS A 1 84 ? 9.794 9.408 -7.191 1.00 95.19 84 CYS A N 1
ATOM 549 C CA . CYS A 1 84 ? 9.107 8.402 -6.381 1.00 95.19 84 CYS A CA 1
ATOM 550 C C . CYS A 1 84 ? 8.786 8.918 -4.967 1.00 95.19 84 CYS A C 1
ATOM 552 O O . CYS A 1 84 ? 7.638 8.843 -4.531 1.00 95.19 84 CYS A O 1
ATOM 554 N N . GLU A 1 85 ? 9.770 9.487 -4.260 1.00 94.94 85 GLU A N 1
ATOM 555 C CA . GLU A 1 85 ? 9.587 10.011 -2.898 1.00 94.94 85 GLU A CA 1
ATOM 556 C C . GLU A 1 85 ? 8.577 11.165 -2.885 1.00 94.94 85 GLU A C 1
ATOM 558 O O . GLU A 1 85 ? 7.729 11.237 -1.998 1.00 94.94 85 GLU A O 1
ATOM 563 N N . ALA A 1 86 ? 8.603 12.035 -3.900 1.00 94.00 86 ALA A N 1
ATOM 564 C CA . ALA A 1 86 ? 7.617 13.099 -4.053 1.00 94.00 86 ALA A CA 1
ATOM 565 C C . ALA A 1 86 ? 6.198 12.555 -4.291 1.00 94.00 86 ALA A C 1
ATOM 567 O O . ALA A 1 86 ? 5.236 13.116 -3.766 1.00 94.00 86 ALA A O 1
ATOM 568 N N . TYR A 1 87 ? 6.055 11.475 -5.066 1.00 91.81 87 TYR A N 1
ATOM 569 C CA . TYR A 1 87 ? 4.771 10.808 -5.272 1.00 91.81 87 TYR A CA 1
ATOM 570 C C . TYR A 1 87 ? 4.272 10.175 -3.966 1.00 91.81 87 TYR A C 1
ATOM 572 O O . TYR A 1 87 ? 3.211 10.562 -3.476 1.00 91.81 87 TYR A O 1
ATOM 580 N N . LEU A 1 88 ? 5.058 9.278 -3.358 1.00 90.38 88 LEU A N 1
ATOM 581 C CA . LEU A 1 88 ? 4.668 8.545 -2.149 1.00 90.38 88 LEU A CA 1
ATOM 582 C C . LEU A 1 88 ? 4.497 9.446 -0.923 1.00 90.38 88 LEU A C 1
ATOM 584 O O . LEU A 1 88 ? 3.579 9.215 -0.140 1.00 90.38 88 LEU A O 1
ATOM 588 N N . GLY A 1 89 ? 5.298 10.503 -0.774 1.00 88.94 89 GLY A N 1
ATOM 589 C CA . GLY A 1 89 ? 5.187 11.445 0.343 1.00 88.94 89 GLY A CA 1
ATOM 590 C C . GLY A 1 89 ? 3.819 12.132 0.427 1.00 88.94 89 GLY A C 1
ATOM 591 O O . GLY A 1 89 ? 3.348 12.436 1.518 1.00 88.94 89 GLY A O 1
ATOM 592 N N . ASN A 1 90 ? 3.119 12.310 -0.702 1.00 86.12 90 ASN A N 1
ATOM 593 C CA . ASN A 1 90 ? 1.752 12.844 -0.697 1.00 86.12 90 ASN A CA 1
ATOM 594 C C . ASN A 1 90 ? 0.717 11.842 -0.163 1.00 86.12 90 ASN A C 1
ATOM 596 O O . ASN A 1 90 ? -0.301 12.254 0.394 1.00 86.12 90 ASN A O 1
ATOM 600 N N . PHE A 1 91 ? 0.950 10.542 -0.356 1.00 82.44 91 PHE A N 1
ATOM 601 C CA . PHE A 1 91 ? 0.066 9.482 0.134 1.00 82.44 91 PHE A CA 1
ATOM 602 C C . PHE A 1 91 ? 0.381 9.113 1.584 1.00 82.44 91 PHE A C 1
ATOM 604 O O . PHE A 1 91 ? -0.530 8.823 2.354 1.00 82.44 91 PHE A O 1
ATOM 611 N N . LEU A 1 92 ? 1.655 9.175 1.971 1.00 85.69 92 LEU A N 1
ATOM 612 C CA . LEU A 1 92 ? 2.160 8.763 3.278 1.00 85.69 92 LEU A CA 1
ATOM 613 C C . LEU A 1 92 ? 2.209 9.902 4.314 1.00 85.69 92 LEU A C 1
ATOM 615 O O . LEU A 1 92 ? 2.900 9.773 5.323 1.00 85.69 92 LEU A O 1
ATOM 619 N N . ASP A 1 93 ? 1.425 10.975 4.138 1.00 89.12 93 ASP A N 1
ATOM 620 C CA . ASP A 1 93 ? 1.150 11.962 5.201 1.00 89.12 93 ASP A CA 1
ATOM 621 C C . ASP A 1 93 ? 0.221 11.356 6.275 1.00 89.12 93 ASP A C 1
ATOM 623 O O . ASP A 1 93 ? -0.954 11.704 6.439 1.00 89.12 93 ASP A O 1
ATOM 627 N N . LEU A 1 94 ? 0.759 10.371 6.997 1.00 89.88 94 LEU A N 1
ATOM 628 C CA . LEU A 1 94 ? 0.058 9.599 8.019 1.00 89.88 94 LEU A CA 1
ATOM 629 C C . LEU A 1 94 ? -0.254 10.441 9.254 1.00 89.88 94 LEU A C 1
ATOM 631 O O . LEU A 1 94 ? -1.216 10.162 9.967 1.00 89.88 94 LEU A O 1
ATOM 635 N N . GLU A 1 95 ? 0.526 11.488 9.509 1.00 93.12 95 GLU A N 1
ATOM 636 C CA . GLU A 1 95 ? 0.386 12.352 10.678 1.00 93.12 95 GLU A CA 1
ATOM 637 C C . GLU A 1 95 ? -1.019 12.964 10.749 1.00 93.12 95 GLU A C 1
ATOM 639 O O . GLU A 1 95 ? -1.714 12.833 11.761 1.00 93.12 95 GLU A O 1
ATOM 644 N N . ALA A 1 96 ? -1.476 13.576 9.653 1.00 93.06 96 ALA A N 1
ATOM 645 C CA . ALA A 1 96 ? -2.794 14.201 9.580 1.00 93.06 96 ALA A CA 1
ATOM 646 C C . ALA A 1 96 ? -3.951 13.188 9.688 1.00 93.06 96 ALA A C 1
ATOM 648 O O . ALA A 1 96 ? -5.057 13.551 10.103 1.00 93.06 96 ALA A O 1
ATOM 649 N N . LEU A 1 97 ? -3.705 11.926 9.328 1.00 91.25 97 LEU A N 1
ATOM 650 C CA . LEU A 1 97 ? -4.708 10.862 9.282 1.00 91.25 97 LEU A CA 1
ATOM 651 C C . LEU A 1 97 ? -4.824 10.101 10.607 1.00 91.25 97 LEU A C 1
ATOM 653 O O . LEU A 1 97 ? -5.928 9.825 11.079 1.00 91.25 97 LEU A O 1
ATOM 657 N N . VAL A 1 98 ? -3.691 9.777 11.226 1.00 95.06 98 VAL A N 1
ATOM 658 C CA . VAL A 1 98 ? -3.598 8.856 12.364 1.00 95.06 98 VAL A CA 1
ATOM 659 C C . VAL A 1 98 ? -3.665 9.603 13.693 1.00 95.06 98 VAL A C 1
ATOM 661 O O . VAL A 1 98 ? -4.329 9.140 14.626 1.00 95.06 98 VAL A O 1
ATOM 664 N N . ARG A 1 99 ? -3.051 10.790 13.792 1.00 96.38 99 ARG A N 1
ATOM 665 C CA . ARG A 1 99 ? -3.008 11.562 15.044 1.00 96.38 99 ARG A CA 1
ATOM 666 C C . ARG A 1 99 ? -4.392 11.843 15.638 1.00 96.38 99 ARG A C 1
ATOM 668 O O . ARG A 1 99 ? -4.556 11.600 16.836 1.00 96.38 99 ARG A O 1
ATOM 675 N N . PRO A 1 100 ? -5.422 12.232 14.857 1.00 96.31 100 PRO A N 1
ATOM 676 C CA . PRO A 1 100 ? -6.762 12.420 15.407 1.00 96.31 100 PRO A CA 1
ATOM 677 C C . PRO A 1 100 ? -7.379 11.142 16.003 1.00 96.31 100 PRO A C 1
ATOM 679 O O . PRO A 1 100 ? -8.239 11.237 16.878 1.00 96.31 100 PRO A O 1
ATOM 682 N N . SER A 1 101 ? -6.999 9.947 15.535 1.00 97.00 101 SER A N 1
ATOM 683 C CA . SER A 1 101 ? -7.447 8.681 16.136 1.00 97.00 101 SER A CA 1
ATOM 684 C C . SER A 1 101 ? -6.789 8.452 17.500 1.00 97.00 101 SER A C 1
ATOM 686 O O . SER A 1 101 ? -7.472 8.159 18.486 1.00 97.00 101 SER A O 1
ATOM 688 N N . ILE A 1 102 ? -5.471 8.659 17.576 1.00 97.88 102 ILE A N 1
ATOM 689 C CA . ILE A 1 102 ? -4.687 8.504 18.809 1.00 97.88 102 ILE A CA 1
ATOM 690 C C . ILE A 1 102 ? -5.177 9.477 19.886 1.00 97.88 102 ILE A C 1
ATOM 692 O O . ILE A 1 102 ? -5.418 9.074 21.021 1.00 97.88 102 ILE A O 1
ATOM 696 N N . GLU A 1 103 ? -5.414 10.741 19.529 1.00 97.62 103 GLU A N 1
ATOM 697 C CA . GLU A 1 103 ? -5.937 11.759 20.453 1.00 97.62 103 GLU A CA 1
ATOM 698 C C . GLU A 1 103 ? -7.334 11.415 20.998 1.00 97.62 103 GLU A C 1
ATOM 700 O O . GLU A 1 103 ? -7.674 11.797 22.118 1.00 97.62 103 GLU A O 1
ATOM 705 N N . ARG A 1 104 ? -8.140 10.661 20.236 1.00 97.88 104 ARG A N 1
ATOM 706 C CA . ARG A 1 104 ? -9.442 10.131 20.679 1.00 97.88 104 ARG A CA 1
ATOM 707 C C . ARG A 1 104 ? -9.334 8.810 21.445 1.00 97.88 104 ARG A C 1
ATOM 709 O O . ARG A 1 104 ? -10.358 8.296 21.889 1.00 97.88 104 ARG A O 1
ATOM 716 N N . GLY A 1 105 ? -8.132 8.255 21.598 1.00 98.12 105 GLY A N 1
ATOM 717 C CA . GLY A 1 105 ? -7.903 6.959 22.236 1.00 98.12 105 GLY A CA 1
ATOM 718 C C . GLY A 1 105 ? -8.441 5.775 21.430 1.00 98.12 105 GLY A C 1
ATOM 719 O O . GLY A 1 105 ? -8.799 4.759 22.020 1.00 98.12 105 GLY A O 1
ATOM 720 N N . ARG A 1 106 ? -8.547 5.912 20.100 1.00 98.25 106 ARG A N 1
ATOM 721 C CA . ARG A 1 106 ? -9.053 4.861 19.199 1.00 98.25 106 ARG A CA 1
ATOM 722 C C . ARG A 1 106 ? -7.951 4.031 18.543 1.00 98.25 106 ARG A C 1
ATOM 724 O O . ARG A 1 106 ? -8.228 2.926 18.095 1.00 98.25 106 ARG A O 1
ATOM 731 N N . SER A 1 107 ? -6.715 4.520 18.552 1.00 98.19 107 SER A N 1
ATOM 732 C CA . SER A 1 107 ? -5.528 3.782 18.115 1.00 98.19 107 SER A CA 1
ATOM 733 C C . SER A 1 107 ? -4.329 4.117 19.006 1.00 98.19 107 SER A C 1
ATOM 735 O O . SER A 1 107 ? -4.323 5.146 19.685 1.00 98.19 107 SER A O 1
ATOM 737 N N . THR A 1 108 ? -3.291 3.285 18.968 1.00 97.81 108 THR A N 1
ATOM 738 C CA . THR A 1 108 ? -1.957 3.582 19.519 1.00 97.81 108 THR A CA 1
ATOM 739 C C . THR A 1 108 ? -0.894 3.531 18.431 1.00 97.81 108 THR A C 1
ATOM 741 O O . THR A 1 108 ? -1.084 2.863 17.418 1.00 97.81 108 THR A O 1
ATOM 744 N N . TRP A 1 109 ? 0.217 4.229 18.669 1.00 96.81 109 TRP A N 1
ATOM 745 C CA . TRP A 1 109 ? 1.409 4.237 17.822 1.00 96.81 109 TRP A CA 1
ATOM 746 C C . TRP A 1 109 ? 2.562 3.503 18.510 1.00 96.81 109 TRP A C 1
ATOM 748 O O . TRP A 1 109 ? 2.797 3.728 19.698 1.00 96.81 109 TRP A O 1
ATOM 758 N N . ASP A 1 110 ? 3.279 2.677 17.756 1.00 96.88 110 ASP A N 1
ATOM 759 C CA . ASP A 1 110 ? 4.501 1.988 18.161 1.00 96.88 110 ASP A CA 1
ATOM 760 C C . ASP A 1 110 ? 5.667 2.436 17.263 1.00 96.88 110 ASP A C 1
ATOM 762 O O . ASP A 1 110 ? 5.837 1.968 16.134 1.00 96.88 110 ASP A O 1
ATOM 766 N N . GLY A 1 111 ? 6.463 3.383 17.769 1.00 96.19 111 GLY A N 1
ATOM 767 C CA . GLY A 1 111 ? 7.592 3.952 17.032 1.00 96.19 111 GLY A CA 1
ATOM 768 C C . GLY A 1 111 ? 8.763 2.986 16.853 1.00 96.19 111 GLY A C 1
ATOM 769 O O . GLY A 1 111 ? 9.482 3.082 15.859 1.00 96.19 111 GLY A O 1
ATOM 770 N N . ALA A 1 112 ? 8.942 2.027 17.765 1.00 95.38 112 ALA A N 1
ATOM 771 C CA . ALA A 1 112 ? 9.957 0.988 17.620 1.00 95.38 112 ALA A CA 1
ATOM 772 C C . ALA A 1 112 ? 9.564 0.021 16.497 1.00 95.38 112 ALA A C 1
ATOM 774 O O . ALA A 1 112 ? 10.376 -0.275 15.620 1.00 95.38 112 ALA A O 1
ATOM 775 N N . ARG A 1 113 ? 8.289 -0.392 16.451 1.00 93.62 113 ARG A N 1
ATOM 776 C CA . ARG A 1 113 ? 7.766 -1.214 15.353 1.00 93.62 113 ARG A CA 1
ATOM 777 C C . ARG A 1 113 ? 7.867 -0.499 14.008 1.00 93.62 113 ARG A C 1
ATOM 779 O O . ARG A 1 113 ? 8.192 -1.139 13.014 1.00 93.62 113 ARG A O 1
ATOM 786 N N . ALA A 1 114 ? 7.633 0.813 13.977 1.00 94.12 114 ALA A N 1
ATOM 787 C CA . ALA A 1 114 ? 7.822 1.639 12.785 1.00 94.12 114 ALA A CA 1
ATOM 788 C C . ALA A 1 114 ? 9.283 1.632 12.291 1.00 94.12 114 ALA A C 1
ATOM 790 O O . ALA A 1 114 ? 9.524 1.505 11.092 1.00 94.12 114 ALA A O 1
ATOM 791 N N . ALA A 1 115 ? 10.261 1.711 13.198 1.00 94.31 115 ALA A N 1
ATOM 792 C CA . ALA A 1 115 ? 11.678 1.613 12.844 1.00 94.31 115 ALA A CA 1
ATOM 793 C C . ALA A 1 115 ? 12.039 0.220 12.298 1.00 94.31 115 ALA A C 1
ATOM 795 O O . ALA A 1 115 ? 12.684 0.101 11.257 1.00 94.31 115 ALA A O 1
ATOM 796 N N . GLU A 1 116 ? 11.577 -0.845 12.964 1.00 92.31 116 GLU A N 1
ATOM 797 C CA . GLU A 1 116 ? 11.766 -2.230 12.505 1.00 92.31 116 GLU A CA 1
ATOM 798 C C . GLU A 1 116 ? 11.177 -2.452 11.109 1.00 92.31 116 GLU A C 1
ATOM 800 O O . GLU A 1 116 ? 11.780 -3.118 10.273 1.00 92.31 116 GLU A O 1
ATOM 805 N N . CYS A 1 117 ? 10.004 -1.880 10.857 1.00 92.31 117 CYS A N 1
ATOM 806 C CA . CYS A 1 117 ? 9.320 -1.889 9.574 1.00 92.31 117 CYS A CA 1
ATOM 807 C C . CYS A 1 117 ? 10.171 -1.337 8.430 1.00 92.31 117 CYS A C 1
ATOM 809 O O . CYS A 1 117 ? 10.354 -2.012 7.416 1.00 92.31 117 CYS A O 1
ATOM 811 N N . VAL A 1 118 ? 10.705 -0.126 8.608 1.00 92.88 118 VAL A N 1
ATOM 812 C CA . VAL A 1 118 ? 11.585 0.513 7.622 1.00 92.88 118 VAL A CA 1
ATOM 813 C C . VAL A 1 118 ? 12.836 -0.339 7.414 1.00 92.88 118 VAL A C 1
ATOM 815 O O . VAL A 1 118 ? 13.157 -0.680 6.279 1.00 92.88 118 VAL A O 1
ATOM 818 N N . ALA A 1 119 ? 13.479 -0.780 8.498 1.00 93.25 119 ALA A N 1
ATOM 819 C CA . ALA A 1 119 ? 14.686 -1.599 8.420 1.00 93.25 119 ALA A CA 1
ATOM 820 C C . ALA A 1 119 ? 14.454 -2.941 7.699 1.00 93.25 119 ALA A C 1
ATOM 822 O O . ALA A 1 119 ? 15.314 -3.395 6.946 1.00 93.25 119 ALA A O 1
ATOM 823 N N . MET A 1 120 ? 13.295 -3.581 7.896 1.00 91.12 120 MET A N 1
ATOM 824 C CA . MET A 1 120 ? 12.928 -4.799 7.167 1.00 91.12 120 MET A CA 1
ATOM 825 C C . MET A 1 120 ? 12.802 -4.545 5.666 1.00 91.12 120 MET A C 1
ATOM 827 O O . MET A 1 120 ? 13.258 -5.374 4.887 1.00 91.12 120 MET A O 1
ATOM 831 N N . LEU A 1 121 ? 12.202 -3.421 5.263 1.00 91.12 121 LEU A N 1
ATOM 832 C CA . LEU A 1 121 ? 12.063 -3.055 3.855 1.00 91.12 121 LEU A CA 1
ATOM 833 C C . LEU A 1 121 ? 13.421 -2.750 3.210 1.00 91.12 121 LEU A C 1
ATOM 835 O O . LEU A 1 121 ? 13.695 -3.200 2.101 1.00 91.12 121 LEU A O 1
ATOM 839 N N . GLU A 1 122 ? 14.296 -2.033 3.912 1.00 93.38 122 GLU A N 1
ATOM 840 C CA . GLU A 1 122 ? 15.658 -1.737 3.449 1.00 93.38 122 GLU A CA 1
ATOM 841 C C . GLU A 1 122 ? 16.531 -2.992 3.314 1.00 93.38 122 GLU A C 1
ATOM 843 O O . GLU A 1 122 ? 17.465 -3.012 2.516 1.00 93.38 122 GLU A O 1
ATOM 848 N N . ALA A 1 123 ? 16.236 -4.039 4.087 1.00 93.94 123 ALA A N 1
ATOM 849 C CA . ALA A 1 123 ? 16.992 -5.285 4.084 1.00 93.94 123 ALA A CA 1
ATOM 850 C C . ALA A 1 123 ? 16.561 -6.286 2.997 1.00 93.94 123 ALA A C 1
ATOM 852 O O . ALA A 1 123 ? 17.226 -7.312 2.851 1.00 93.94 123 ALA A O 1
ATOM 853 N N . LEU A 1 124 ? 15.471 -6.022 2.265 1.00 90.88 124 LEU A N 1
ATOM 854 C CA . LEU A 1 124 ? 14.979 -6.937 1.233 1.00 90.88 124 LEU A CA 1
ATOM 855 C C . LEU A 1 124 ? 15.943 -7.036 0.052 1.00 90.88 124 LEU A C 1
ATOM 857 O O . LEU A 1 124 ? 16.505 -6.031 -0.389 1.00 90.88 124 LEU A O 1
ATOM 861 N N . SER A 1 125 ? 16.080 -8.243 -0.497 1.00 93.12 125 SER A N 1
ATOM 862 C CA . SER A 1 125 ? 16.598 -8.417 -1.857 1.00 93.12 125 SER A CA 1
ATOM 863 C C . SER A 1 125 ? 15.568 -7.970 -2.903 1.00 93.12 125 SER A C 1
ATOM 865 O O . SER A 1 125 ? 14.384 -7.827 -2.595 1.00 93.12 125 SER A O 1
ATOM 867 N N . CYS A 1 126 ? 15.998 -7.812 -4.157 1.00 91.50 126 CYS A N 1
ATOM 868 C CA . CYS A 1 126 ? 15.075 -7.515 -5.253 1.00 91.50 126 CYS A CA 1
ATOM 869 C C . CYS A 1 126 ? 14.021 -8.609 -5.444 1.00 91.50 126 CYS A C 1
ATOM 871 O O . CYS A 1 126 ? 12.842 -8.284 -5.506 1.00 91.50 126 CYS A O 1
ATOM 873 N N . ASP A 1 127 ? 14.400 -9.889 -5.376 1.00 88.00 127 ASP A N 1
ATOM 874 C CA . ASP A 1 127 ? 13.443 -11.005 -5.417 1.00 88.00 127 ASP A CA 1
ATOM 875 C C . ASP A 1 127 ? 12.402 -10.916 -4.283 1.00 88.00 127 ASP A C 1
ATOM 877 O O . ASP A 1 127 ? 11.209 -11.128 -4.492 1.00 88.00 127 ASP A O 1
ATOM 881 N N . GLU A 1 128 ? 12.832 -10.579 -3.061 1.00 87.94 128 GLU A N 1
ATOM 882 C CA . GLU A 1 128 ? 11.943 -10.454 -1.898 1.00 87.94 128 GLU A CA 1
ATOM 883 C C . GLU A 1 128 ? 11.059 -9.204 -1.945 1.00 87.94 128 GLU A C 1
ATOM 885 O O . GLU A 1 128 ? 9.968 -9.200 -1.362 1.00 87.94 128 GLU A O 1
ATOM 890 N N . TYR A 1 129 ? 11.544 -8.134 -2.575 1.00 87.94 129 TYR A N 1
ATOM 891 C CA . TYR A 1 129 ? 10.804 -6.901 -2.801 1.00 87.94 129 TYR A CA 1
ATOM 892 C C . TYR A 1 129 ? 9.766 -7.085 -3.912 1.00 87.94 129 TYR A C 1
ATOM 894 O O . TYR A 1 129 ? 8.586 -6.834 -3.671 1.00 87.94 129 TYR A O 1
ATOM 902 N N . SER A 1 130 ? 10.173 -7.621 -5.066 1.00 84.88 130 SER A N 1
ATOM 903 C CA . SER A 1 130 ? 9.299 -8.024 -6.174 1.00 84.88 130 SER A CA 1
ATOM 904 C C . SER A 1 130 ? 8.179 -8.934 -5.676 1.00 84.88 130 SER A C 1
ATOM 906 O O . SER A 1 130 ? 7.003 -8.621 -5.855 1.00 84.88 130 SER A O 1
ATOM 908 N N . ALA A 1 131 ? 8.516 -9.992 -4.926 1.00 82.56 131 ALA A N 1
ATOM 909 C CA . ALA A 1 131 ? 7.534 -10.912 -4.357 1.00 82.56 131 ALA A CA 1
ATOM 910 C C . ALA A 1 131 ? 6.533 -10.236 -3.403 1.00 82.56 131 ALA A C 1
ATOM 912 O O . ALA A 1 131 ? 5.414 -10.726 -3.251 1.00 82.56 131 ALA A O 1
ATOM 913 N N . ARG A 1 132 ? 6.910 -9.119 -2.766 1.00 79.38 132 ARG A N 1
ATOM 914 C CA . ARG A 1 132 ? 6.025 -8.336 -1.890 1.00 79.38 132 ARG A CA 1
ATOM 915 C C . ARG A 1 132 ? 5.187 -7.309 -2.633 1.00 79.38 132 ARG A C 1
ATOM 917 O O . ARG A 1 132 ? 4.048 -7.099 -2.232 1.00 79.38 132 ARG A O 1
ATOM 924 N N . LEU A 1 133 ? 5.697 -6.704 -3.707 1.00 73.81 133 LEU A N 1
ATOM 925 C CA . LEU A 1 133 ? 4.906 -5.804 -4.553 1.00 73.81 133 LEU A CA 1
ATOM 926 C C . LEU A 1 133 ? 3.663 -6.486 -5.122 1.00 73.81 133 LEU A C 1
ATOM 928 O O . LEU A 1 133 ? 2.653 -5.825 -5.328 1.00 73.81 133 LEU A O 1
ATOM 932 N N . ARG A 1 134 ? 3.701 -7.814 -5.271 1.00 59.78 134 ARG A N 1
ATOM 933 C CA . ARG A 1 134 ? 2.551 -8.656 -5.640 1.00 59.78 134 ARG A CA 1
ATOM 934 C C . ARG A 1 134 ? 1.326 -8.402 -4.759 1.00 59.78 134 ARG A C 1
ATOM 936 O O . ARG A 1 134 ? 0.201 -8.513 -5.221 1.00 59.78 134 ARG A O 1
ATOM 943 N N . LEU A 1 135 ? 1.531 -8.031 -3.499 1.00 54.97 135 LEU A N 1
ATOM 944 C CA . LEU A 1 135 ? 0.478 -7.742 -2.536 1.00 54.97 135 LEU A CA 1
ATOM 945 C C . LEU A 1 135 ? 0.398 -6.230 -2.309 1.00 54.97 135 LEU A C 1
ATOM 947 O O . LEU A 1 135 ? 0.602 -5.783 -1.188 1.00 54.97 135 LEU A O 1
ATOM 951 N N . MET A 1 136 ? 0.129 -5.414 -3.339 1.00 48.44 136 MET A N 1
ATOM 952 C CA . MET A 1 136 ? 0.121 -3.938 -3.222 1.00 48.44 136 MET A CA 1
ATOM 953 C C . MET A 1 136 ? -0.819 -3.355 -2.135 1.00 48.44 136 MET A C 1
ATOM 955 O O . MET A 1 136 ? -0.823 -2.139 -1.949 1.00 48.44 136 MET A O 1
ATOM 959 N N . GLY A 1 137 ? -1.572 -4.175 -1.389 1.00 55.19 137 GLY A N 1
ATOM 960 C CA . GLY A 1 137 ? -2.307 -3.783 -0.179 1.00 55.19 137 GLY A CA 1
ATOM 961 C C . GLY A 1 137 ? -1.787 -4.323 1.161 1.00 55.19 137 GLY A C 1
ATOM 962 O O . GLY A 1 137 ? -2.230 -3.892 2.225 1.00 55.19 137 GLY A O 1
ATOM 963 N N . ASP A 1 138 ? -0.803 -5.214 1.151 1.00 52.72 138 ASP A N 1
ATOM 964 C CA . ASP A 1 138 ? -0.278 -5.797 2.375 1.00 52.72 138 ASP A CA 1
ATOM 965 C C . ASP A 1 138 ? 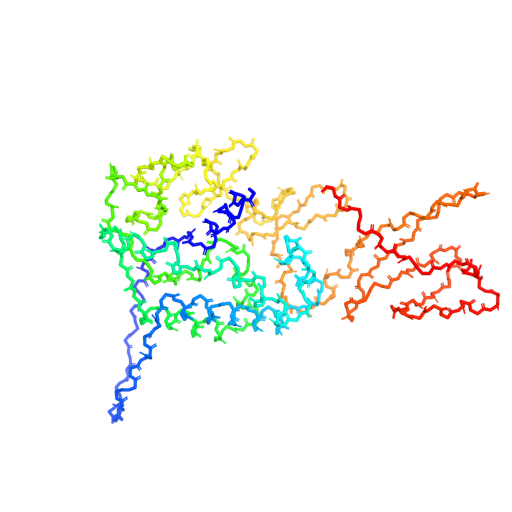1.068 -5.141 2.663 1.00 52.72 138 ASP A C 1
ATOM 967 O O . ASP A 1 138 ? 2.111 -5.532 2.131 1.00 52.72 138 ASP A O 1
ATOM 971 N N . ALA A 1 139 ? 1.069 -4.142 3.553 1.00 55.47 139 ALA A N 1
ATOM 972 C CA . ALA A 1 139 ? 2.297 -3.776 4.251 1.00 55.47 139 ALA A CA 1
ATOM 973 C C . ALA A 1 139 ? 2.982 -5.076 4.727 1.00 55.47 139 ALA A C 1
ATOM 975 O O . ALA A 1 139 ? 2.266 -5.986 5.162 1.00 55.47 139 ALA A O 1
ATOM 976 N N . PRO A 1 140 ? 4.326 -5.201 4.635 1.00 57.12 140 PRO A N 1
ATOM 977 C CA . PRO A 1 140 ? 5.036 -6.461 4.862 1.00 57.12 140 PRO A CA 1
ATOM 978 C C . PRO A 1 140 ? 4.449 -7.188 6.068 1.00 57.12 140 PRO A C 1
ATOM 980 O O . PRO A 1 140 ? 4.459 -6.600 7.142 1.00 57.12 140 PRO A O 1
ATOM 983 N N . LEU A 1 141 ? 3.882 -8.391 5.902 1.00 55.75 141 LEU A N 1
ATOM 984 C CA . LEU A 1 141 ? 3.059 -9.045 6.934 1.00 55.75 141 LEU A CA 1
ATOM 985 C C . LEU A 1 141 ? 3.610 -8.820 8.356 1.00 55.75 141 LEU A C 1
ATOM 987 O O . LEU A 1 141 ? 4.731 -9.212 8.687 1.00 55.75 141 LEU A O 1
ATOM 991 N N . GLY A 1 142 ? 2.815 -8.139 9.186 1.00 68.62 142 GLY A N 1
ATOM 992 C CA . GLY A 1 142 ? 3.170 -7.750 10.554 1.00 68.62 142 GLY A CA 1
ATOM 993 C C . GLY A 1 142 ? 3.765 -6.345 10.708 1.00 68.62 142 GLY A C 1
ATOM 994 O O . GLY A 1 142 ? 3.981 -5.904 11.837 1.00 68.62 142 GLY A O 1
ATOM 995 N N . CYS A 1 143 ? 4.024 -5.621 9.630 1.00 82.19 143 CYS A N 1
ATOM 996 C CA . CYS A 1 143 ? 4.563 -4.271 9.647 1.00 82.19 143 CYS A CA 1
ATOM 997 C C . CYS A 1 143 ? 3.440 -3.232 9.770 1.00 82.19 143 CYS A C 1
ATOM 999 O O . CYS A 1 143 ? 3.101 -2.521 8.829 1.00 82.19 143 CYS A O 1
ATOM 1001 N N . ASN A 1 144 ? 2.831 -3.168 10.953 1.00 88.62 144 ASN A N 1
ATOM 1002 C CA . ASN A 1 144 ? 1.845 -2.145 11.269 1.00 88.62 144 ASN A CA 1
ATOM 1003 C C . ASN A 1 144 ? 2.193 -1.483 12.611 1.00 88.62 144 ASN A C 1
ATOM 1005 O O . ASN A 1 144 ? 1.983 -2.098 13.659 1.00 88.62 144 ASN A O 1
ATOM 1009 N N . PRO A 1 145 ? 2.729 -0.249 12.610 1.00 94.44 145 PRO A N 1
ATOM 1010 C CA . PRO A 1 145 ? 3.011 0.486 13.842 1.00 94.44 145 PRO A CA 1
ATOM 1011 C C . PRO A 1 145 ? 1.751 1.069 14.498 1.00 94.44 145 PRO A C 1
ATOM 1013 O O . PRO A 1 145 ? 1.836 1.690 15.555 1.00 94.44 145 PRO A O 1
ATOM 1016 N N . ILE A 1 146 ? 0.572 0.898 13.891 1.00 95.31 146 ILE A N 1
ATOM 1017 C CA . ILE A 1 146 ? -0.702 1.385 14.414 1.00 95.31 146 ILE A CA 1
ATOM 1018 C C . ILE A 1 146 ? -1.508 0.197 14.932 1.00 95.31 146 ILE A C 1
ATOM 1020 O O . ILE A 1 146 ? -1.814 -0.741 14.203 1.00 95.31 146 ILE A O 1
ATOM 1024 N N . THR A 1 147 ? -1.910 0.251 16.199 1.00 95.94 147 THR A N 1
ATOM 1025 C CA . THR A 1 147 ? -2.840 -0.733 16.770 1.00 95.94 147 THR A CA 1
ATOM 1026 C C . THR A 1 147 ? -4.203 -0.091 16.982 1.00 95.94 147 THR A C 1
ATOM 1028 O O . THR A 1 147 ? -4.312 0.894 17.713 1.00 95.94 147 THR A O 1
ATOM 1031 N N . GLY A 1 148 ? -5.243 -0.646 16.359 1.00 96.50 148 GLY A N 1
ATOM 1032 C CA . GLY A 1 148 ? -6.629 -0.244 16.593 1.00 96.50 148 GLY A CA 1
ATOM 1033 C C . GLY A 1 148 ? -7.133 -0.718 17.958 1.00 96.50 148 GLY A C 1
ATOM 1034 O O . GLY A 1 148 ? -6.883 -1.851 18.366 1.00 96.50 148 GLY A O 1
ATOM 1035 N N . LEU A 1 149 ? -7.840 0.153 18.677 1.00 98.12 149 LEU A N 1
ATOM 1036 C CA . LEU A 1 149 ? -8.360 -0.113 20.024 1.00 98.12 149 LEU A CA 1
ATOM 1037 C C . LEU A 1 149 ? -9.886 -0.232 20.075 1.00 98.12 149 LEU A C 1
ATOM 1039 O O . LEU A 1 149 ? -10.443 -0.631 21.101 1.00 98.12 149 LEU A O 1
ATOM 1043 N N . VAL A 1 150 ? -10.584 0.123 18.997 1.00 98.38 150 VAL A N 1
ATOM 1044 C CA . VAL A 1 150 ? -12.042 0.051 18.936 1.00 98.38 150 VAL A CA 1
ATOM 1045 C C . VAL A 1 150 ? -12.456 -1.399 18.695 1.00 98.38 150 VAL A C 1
ATOM 1047 O O . VAL A 1 150 ? -12.118 -2.008 17.681 1.00 98.38 150 VAL A O 1
ATOM 1050 N N . ALA A 1 151 ? -13.185 -1.968 19.652 1.00 98.19 151 ALA A N 1
ATOM 1051 C CA . ALA A 1 151 ? -13.744 -3.308 19.525 1.00 98.19 151 ALA A CA 1
ATOM 1052 C C . ALA A 1 151 ? -14.829 -3.367 18.435 1.00 98.19 151 ALA A C 1
ATOM 1054 O O . ALA A 1 151 ? -15.441 -2.351 18.093 1.00 98.19 151 ALA A O 1
ATOM 1055 N N . GLU A 1 152 ? -15.112 -4.570 17.934 1.00 98.00 152 GLU A N 1
ATOM 1056 C CA . GLU A 1 152 ? -16.231 -4.806 17.017 1.00 98.00 152 GLU A CA 1
ATOM 1057 C C . GLU A 1 152 ? -17.552 -4.244 17.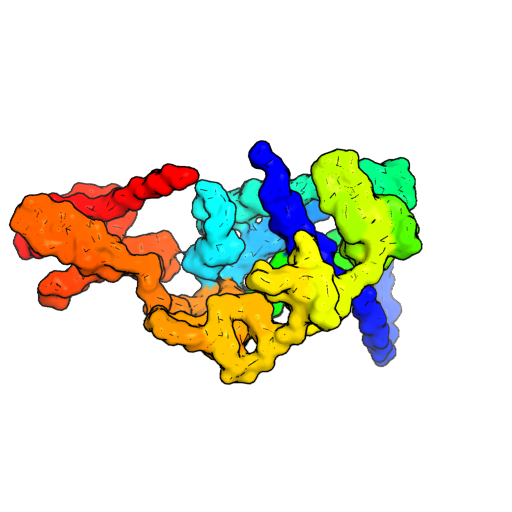575 1.00 98.00 152 GLU A C 1
ATOM 1059 O O . GLU A 1 152 ? -17.844 -4.332 18.771 1.00 98.00 152 GLU A O 1
ATOM 1064 N N . GLY A 1 153 ? -18.346 -3.627 16.701 1.00 97.94 153 GLY A N 1
ATOM 1065 C CA . GLY A 1 153 ? -19.558 -2.886 17.043 1.00 97.94 153 GLY A CA 1
ATOM 1066 C C . GLY A 1 153 ? -19.325 -1.436 17.493 1.00 97.94 153 GLY A C 1
ATOM 1067 O O . GLY A 1 153 ? -20.294 -0.692 17.636 1.00 97.94 153 GLY A O 1
ATOM 1068 N N . GLY A 1 154 ? -18.077 -1.010 17.718 1.00 98.38 154 GLY A N 1
ATOM 1069 C CA . GLY A 1 154 ? -17.737 0.376 18.053 1.00 98.38 154 GLY A CA 1
ATOM 1070 C C . GLY A 1 154 ? -17.706 1.305 16.836 1.00 98.38 154 GLY A C 1
ATOM 1071 O O . GLY A 1 154 ? -17.480 0.859 15.716 1.00 98.38 154 GLY A O 1
ATOM 1072 N N . ALA A 1 155 ? -17.917 2.606 17.052 1.00 98.12 155 ALA A N 1
ATOM 1073 C CA . ALA A 1 155 ? -17.839 3.608 15.988 1.00 98.12 155 ALA A CA 1
ATOM 1074 C C . ALA A 1 155 ? -16.385 3.868 15.563 1.00 98.12 155 ALA A C 1
ATOM 1076 O O . ALA A 1 155 ? -15.505 4.027 16.414 1.00 98.12 155 ALA A O 1
ATOM 1077 N N . CYS A 1 156 ? -16.152 3.965 14.257 1.00 97.81 156 CYS A N 1
ATOM 1078 C CA . CYS A 1 156 ? -14.832 4.191 13.674 1.00 97.81 156 CYS A CA 1
ATOM 1079 C C . CYS A 1 156 ? -14.894 5.188 12.514 1.00 97.81 156 CYS A C 1
ATOM 1081 O O . CYS A 1 156 ? -15.871 5.257 11.772 1.00 97.81 156 CYS A O 1
ATOM 1083 N N . GLY A 1 157 ? -13.839 5.978 12.354 1.00 95.75 157 GLY A N 1
ATOM 1084 C CA . GLY A 1 157 ? -13.625 6.852 11.202 1.00 95.75 157 GLY A CA 1
ATOM 1085 C C . GLY A 1 157 ? -12.669 6.265 10.166 1.00 95.75 157 GLY A C 1
ATOM 1086 O O . GLY A 1 157 ? -12.585 6.803 9.065 1.00 95.75 157 GLY A O 1
ATOM 1087 N N . ALA A 1 158 ? -11.942 5.200 10.510 1.00 93.81 158 ALA A N 1
ATOM 1088 C CA . ALA A 1 158 ? -10.987 4.550 9.624 1.00 93.81 158 ALA A CA 1
ATOM 1089 C C . ALA A 1 158 ? -10.717 3.090 10.038 1.00 93.81 158 ALA A C 1
ATOM 1091 O O . ALA A 1 158 ? -10.922 2.743 11.205 1.00 93.81 158 ALA A O 1
ATOM 1092 N N . PRO A 1 159 ? -10.225 2.236 9.120 1.00 93.12 159 PRO A N 1
ATOM 1093 C CA . PRO A 1 159 ? -9.959 0.823 9.403 1.00 93.12 159 PRO A CA 1
ATOM 1094 C C . PRO A 1 159 ? -8.938 0.591 10.533 1.00 93.12 159 PRO A C 1
ATOM 1096 O O . PRO A 1 159 ? -9.151 -0.272 11.381 1.00 93.12 159 PRO A O 1
ATOM 1099 N N . TRP A 1 160 ? -7.885 1.416 10.624 1.00 93.88 160 TRP A N 1
ATOM 1100 C CA . TRP A 1 160 ? -6.823 1.315 11.646 1.00 93.88 160 TRP A CA 1
ATOM 1101 C C . TRP A 1 160 ? -7.259 1.695 13.073 1.00 93.88 160 TRP A C 1
ATOM 1103 O O . TRP A 1 160 ? -6.473 1.616 14.020 1.00 93.88 160 TRP A O 1
ATOM 1113 N N . GLU A 1 161 ? -8.499 2.148 13.255 1.00 97.12 161 GLU A N 1
ATOM 1114 C CA . GLU A 1 161 ? -9.085 2.360 14.582 1.00 97.12 161 GLU A CA 1
ATOM 1115 C C . GLU A 1 161 ? -9.635 1.060 15.171 1.00 97.12 161 GLU A C 1
ATOM 1117 O O . GLU A 1 161 ? -9.698 0.900 16.389 1.00 97.12 161 GLU A O 1
ATOM 1122 N N . CYS A 1 162 ? -10.015 0.116 14.315 1.00 97.50 162 CYS A N 1
ATOM 1123 C CA . CYS A 1 162 ? -10.649 -1.126 14.713 1.00 97.50 162 CYS A CA 1
ATOM 1124 C C . CYS A 1 162 ? -9.611 -2.182 15.077 1.00 97.50 162 CYS A C 1
ATOM 1126 O O . CYS A 1 162 ? -8.638 -2.378 14.353 1.00 97.50 162 CYS A O 1
ATOM 1128 N N . ALA A 1 163 ? -9.851 -2.929 16.153 1.00 96.56 163 ALA A N 1
ATOM 1129 C CA . ALA A 1 163 ? -9.019 -4.078 16.514 1.00 96.56 163 ALA A CA 1
ATOM 1130 C C . ALA A 1 163 ? -9.011 -5.163 15.416 1.00 96.56 163 ALA A C 1
ATOM 1132 O O . ALA A 1 163 ? -8.046 -5.909 15.292 1.00 96.56 163 ALA A O 1
ATOM 1133 N N . SER A 1 164 ? -10.075 -5.227 14.608 1.00 94.44 164 SER A N 1
ATOM 1134 C CA . SER A 1 164 ? -10.186 -6.091 13.429 1.00 94.44 164 SER A CA 1
ATOM 1135 C C . SER A 1 164 ? -9.449 -5.562 12.193 1.00 94.44 164 SER A C 1
ATOM 1137 O O . SER A 1 164 ? -9.324 -6.289 11.213 1.00 94.44 164 SER A O 1
ATOM 1139 N N . GLY A 1 165 ? -9.014 -4.296 12.198 1.00 93.19 165 GLY A N 1
ATOM 1140 C CA . GLY A 1 165 ? -8.485 -3.616 11.015 1.00 93.19 165 GLY A CA 1
ATOM 1141 C C . GLY A 1 165 ? -9.543 -3.240 9.972 1.00 93.19 165 GLY A C 1
ATOM 1142 O O . GLY A 1 165 ? -9.171 -2.858 8.868 1.00 93.19 165 GLY A O 1
ATOM 1143 N N . TYR A 1 166 ? -10.843 -3.337 10.289 1.00 95.19 166 TYR A N 1
ATOM 1144 C CA . TYR A 1 166 ? -11.927 -3.075 9.339 1.00 95.19 166 TYR A CA 1
ATOM 1145 C C . TYR A 1 166 ? -13.040 -2.192 9.915 1.00 95.19 166 TYR A C 1
ATOM 1147 O O . TYR A 1 166 ? -13.613 -2.485 10.966 1.00 95.19 166 TYR A O 1
ATOM 1155 N N . CYS A 1 167 ? -13.366 -1.119 9.185 1.00 96.44 167 CYS A N 1
ATOM 1156 C CA . CYS A 1 167 ? -14.391 -0.139 9.541 1.00 96.44 167 CYS A CA 1
ATOM 1157 C C . CYS A 1 167 ? -15.510 -0.116 8.488 1.00 96.44 167 CYS A C 1
ATOM 1159 O O . CYS A 1 167 ? -15.397 0.535 7.448 1.00 96.44 167 CYS A O 1
ATOM 1161 N N . ALA A 1 168 ? -16.606 -0.824 8.760 1.00 95.88 168 ALA A N 1
ATOM 1162 C CA . ALA A 1 168 ? -17.716 -0.982 7.829 1.00 95.88 168 ALA A CA 1
ATOM 1163 C C . ALA A 1 168 ? -18.566 0.292 7.722 1.00 95.88 168 ALA A C 1
ATOM 1165 O O . ALA A 1 168 ? -18.911 0.909 8.730 1.00 95.88 168 ALA A O 1
ATOM 1166 N N . GLY A 1 169 ? -18.972 0.655 6.503 1.00 93.94 169 GLY A N 1
ATOM 1167 C CA . GLY A 1 169 ? -19.935 1.739 6.265 1.00 93.94 169 GLY A CA 1
ATOM 1168 C C . GLY A 1 169 ? -19.393 3.159 6.462 1.00 93.94 169 GLY A C 1
ATOM 1169 O O . GLY A 1 169 ? -20.182 4.105 6.514 1.00 93.94 169 GLY A O 1
ATOM 1170 N N . VAL A 1 170 ? -18.070 3.330 6.560 1.00 92.94 170 VAL A N 1
ATOM 1171 C CA . VAL A 1 170 ? -17.458 4.663 6.587 1.00 92.94 170 VAL A CA 1
ATOM 1172 C C . VAL A 1 170 ? -17.748 5.403 5.277 1.00 92.94 170 VAL A C 1
ATOM 1174 O O . VAL A 1 170 ? -17.635 4.853 4.183 1.00 92.94 170 VAL A O 1
ATOM 1177 N N . SER A 1 171 ? -18.151 6.668 5.375 1.00 90.69 171 SER A N 1
ATOM 1178 C CA . SER A 1 171 ? -18.351 7.540 4.214 1.00 90.69 171 SER A CA 1
ATOM 1179 C C . SER A 1 171 ? -18.079 8.999 4.585 1.00 90.69 171 SER A C 1
ATOM 1181 O O . SER A 1 171 ? -17.771 9.316 5.735 1.00 90.69 171 SER A O 1
ATOM 1183 N N . SER A 1 172 ? -18.141 9.918 3.618 1.00 88.19 172 SER A N 1
ATOM 1184 C CA . SER A 1 172 ? -17.784 11.321 3.864 1.00 88.19 172 SER A CA 1
ATOM 1185 C C . SER A 1 172 ? -18.673 11.956 4.944 1.00 88.19 172 SER A C 1
ATOM 1187 O O . SER A 1 172 ? -19.849 12.239 4.719 1.00 88.19 172 SER A O 1
ATOM 1189 N N . GLY A 1 173 ? -18.090 12.188 6.125 1.00 87.81 173 GLY A N 1
ATOM 1190 C CA . GLY A 1 173 ? -18.768 12.798 7.271 1.00 87.81 173 GLY A CA 1
ATOM 1191 C C . GLY A 1 173 ? -19.626 11.845 8.110 1.00 87.81 173 GLY A C 1
ATOM 1192 O O . GLY A 1 173 ? -20.312 12.318 9.015 1.00 87.81 173 GLY A O 1
ATOM 1193 N N . VAL A 1 174 ? -19.590 10.537 7.843 1.00 94.31 174 VAL A N 1
ATOM 1194 C CA . VAL A 1 174 ? -20.324 9.520 8.608 1.00 94.31 174 VAL A CA 1
ATOM 1195 C C . VAL A 1 174 ? -19.340 8.476 9.124 1.00 94.31 174 VAL A C 1
ATOM 1197 O O . VAL A 1 174 ? -18.594 7.883 8.345 1.00 94.31 174 VAL A O 1
ATOM 1200 N N . GLU A 1 175 ? -19.343 8.262 10.440 1.00 96.19 175 GLU A N 1
ATOM 1201 C CA . GLU A 1 175 ? -18.570 7.182 11.056 1.00 96.19 175 GLU A CA 1
ATOM 1202 C C . GLU A 1 175 ? -19.149 5.821 10.665 1.00 96.19 175 GLU A C 1
ATOM 1204 O O . GLU A 1 175 ? -20.366 5.636 10.603 1.00 96.19 175 GLU A O 1
ATOM 1209 N N . GLY A 1 176 ? -18.251 4.878 10.412 1.00 96.62 176 GLY A N 1
ATOM 1210 C CA . GLY A 1 176 ? -18.578 3.477 10.249 1.00 96.62 176 GLY A CA 1
ATOM 1211 C C . GLY A 1 176 ? -18.691 2.757 11.589 1.00 96.62 176 GLY A C 1
ATOM 1212 O O . GLY A 1 176 ? -18.737 3.353 12.669 1.00 96.62 176 GLY A O 1
ATOM 1213 N N . THR A 1 177 ? -18.730 1.434 11.517 1.00 98.06 177 THR A N 1
ATOM 1214 C CA . THR A 1 177 ? -18.714 0.541 12.675 1.00 98.06 177 THR A CA 1
ATOM 1215 C C . THR A 1 177 ? -17.637 -0.515 12.487 1.00 98.06 177 THR A C 1
ATOM 1217 O O . THR A 1 177 ? -17.550 -1.128 11.425 1.00 98.06 177 THR A O 1
ATOM 1220 N N . CYS A 1 178 ? -16.823 -0.745 13.512 1.00 98.31 178 CYS A N 1
ATOM 1221 C CA . CYS A 1 178 ? -15.830 -1.804 13.482 1.00 98.31 178 CYS A CA 1
ATOM 1222 C C . CYS A 1 178 ? -16.520 -3.153 13.329 1.00 98.31 178 CYS A C 1
ATOM 1224 O O . CYS A 1 178 ? -17.442 -3.473 14.080 1.00 98.31 178 CYS A O 1
ATOM 1226 N N . ALA A 1 179 ? -16.070 -3.945 12.370 1.00 97.50 179 ALA A N 1
ATOM 1227 C CA . ALA A 1 179 ? -16.621 -5.260 12.081 1.00 97.50 179 ALA A CA 1
ATOM 1228 C C . ALA A 1 179 ? -15.490 -6.217 11.702 1.00 97.50 179 ALA A C 1
ATOM 1230 O O . ALA A 1 179 ? -14.366 -5.777 11.454 1.00 97.50 179 ALA A O 1
ATOM 1231 N N . ALA A 1 180 ? -15.778 -7.513 11.651 1.00 96.88 180 ALA A N 1
ATOM 1232 C CA . ALA A 1 180 ? -14.877 -8.463 11.016 1.00 96.88 180 ALA A CA 1
ATOM 1233 C C . ALA A 1 180 ? -14.760 -8.159 9.512 1.00 96.88 180 ALA A C 1
ATOM 1235 O O . ALA A 1 180 ? -15.696 -7.625 8.911 1.00 96.88 180 ALA A O 1
ATOM 1236 N N . LEU A 1 181 ? -13.615 -8.500 8.916 1.00 95.19 181 LEU A N 1
ATOM 1237 C CA . LEU A 1 181 ? -13.451 -8.448 7.464 1.00 95.19 181 LEU A CA 1
ATOM 1238 C C . LEU A 1 181 ? -14.460 -9.395 6.784 1.00 95.19 181 LEU A C 1
ATOM 1240 O O . LEU A 1 181 ? -14.678 -10.493 7.310 1.00 95.19 181 LEU A O 1
ATOM 1244 N N . PRO A 1 182 ? -15.046 -9.012 5.634 1.00 96.50 182 PRO A N 1
ATOM 1245 C CA . PRO A 1 182 ? -16.031 -9.846 4.956 1.00 96.50 182 PRO A CA 1
ATOM 1246 C C . PRO A 1 182 ? -15.435 -11.186 4.493 1.00 96.50 182 PRO A C 1
ATOM 1248 O O . PRO A 1 182 ? -14.329 -11.247 3.948 1.00 96.50 182 PRO A O 1
ATOM 1251 N N . GLY A 1 183 ? -16.164 -12.271 4.744 1.00 97.19 183 GLY A N 1
ATOM 1252 C CA . GLY A 1 183 ? -15.828 -13.626 4.315 1.00 97.19 183 GLY A CA 1
ATOM 1253 C C . GLY A 1 183 ? -16.265 -13.921 2.881 1.00 97.19 183 GLY A C 1
ATOM 1254 O O . GLY A 1 183 ? -16.806 -13.068 2.191 1.00 97.19 183 GLY A O 1
ATOM 1255 N N . VAL A 1 184 ? -16.047 -15.157 2.424 1.00 97.75 184 VAL A N 1
ATOM 1256 C CA . VAL A 1 184 ? -16.437 -15.586 1.069 1.00 97.75 184 VAL A CA 1
ATOM 1257 C C . VAL A 1 184 ? -17.926 -15.329 0.801 1.00 97.75 184 VAL A C 1
ATOM 1259 O O . VAL A 1 184 ? -18.765 -15.580 1.664 1.00 97.75 184 VAL A O 1
ATOM 1262 N N . ASP A 1 185 ? -18.229 -14.832 -0.396 1.00 97.62 185 ASP A N 1
ATOM 1263 C CA . ASP A 1 185 ? -19.557 -14.433 -0.874 1.00 97.62 185 ASP A CA 1
ATOM 1264 C C . ASP A 1 185 ? -20.199 -13.238 -0.130 1.00 97.62 185 ASP A C 1
ATOM 1266 O O . ASP A 1 185 ? -21.318 -12.842 -0.464 1.00 97.62 185 ASP A O 1
ATOM 1270 N N . GLU A 1 186 ? -19.518 -12.628 0.849 1.00 97.88 186 GLU A N 1
ATOM 1271 C CA . GLU A 1 186 ? -19.982 -11.406 1.518 1.00 97.88 186 GLU A CA 1
ATOM 1272 C C . GLU A 1 186 ? -19.574 -10.145 0.748 1.00 97.88 186 GLU A C 1
ATOM 1274 O O . GLU A 1 186 ? -18.592 -10.135 0.004 1.00 97.88 186 GLU A O 1
ATOM 1279 N N . GLU A 1 187 ? -20.340 -9.065 0.926 1.00 96.56 187 GLU A N 1
ATOM 1280 C CA . GLU A 1 187 ? -20.088 -7.794 0.245 1.00 96.56 187 GLU A CA 1
ATOM 1281 C C . GLU A 1 187 ? -18.790 -7.126 0.739 1.00 96.56 187 GLU A C 1
ATOM 1283 O O . GLU A 1 187 ? -18.577 -6.975 1.943 1.00 96.56 187 GLU A O 1
ATOM 1288 N N . CYS A 1 188 ? -17.966 -6.636 -0.190 1.00 95.25 188 CYS A N 1
ATOM 1289 C CA . CYS A 1 188 ? -16.715 -5.916 0.080 1.00 95.25 188 CYS A CA 1
ATOM 1290 C C . CYS A 1 188 ? -16.750 -4.477 -0.464 1.00 95.25 188 CYS A C 1
ATOM 1292 O O . CYS A 1 188 ? -15.993 -4.124 -1.366 1.00 95.25 188 CYS A O 1
ATOM 1294 N N . PRO A 1 189 ? -17.592 -3.584 0.091 1.00 90.06 189 PRO A N 1
ATOM 1295 C CA . PRO A 1 189 ? -17.797 -2.236 -0.452 1.00 90.06 189 PRO A CA 1
ATOM 1296 C C . PRO A 1 189 ? -16.548 -1.339 -0.411 1.00 90.06 189 PRO A C 1
ATOM 1298 O O . PRO A 1 189 ? -16.521 -0.298 -1.062 1.00 90.06 189 PRO A O 1
ATOM 1301 N N . THR A 1 190 ? -15.532 -1.714 0.369 1.00 87.44 190 THR A N 1
ATOM 1302 C CA . THR A 1 190 ? -14.245 -1.009 0.472 1.00 87.44 190 THR A CA 1
ATOM 1303 C C . THR A 1 190 ? -13.097 -1.760 -0.209 1.00 87.44 190 THR A C 1
ATOM 1305 O O . THR A 1 190 ? -11.946 -1.378 -0.029 1.00 87.44 190 THR A O 1
ATOM 1308 N N . GLY A 1 191 ? -13.382 -2.843 -0.944 1.00 90.44 191 GLY A N 1
ATOM 1309 C CA . GLY A 1 191 ? -12.361 -3.685 -1.577 1.00 90.44 191 GLY A CA 1
ATOM 1310 C C . GLY A 1 191 ? -11.652 -4.661 -0.631 1.00 90.44 191 GLY A C 1
ATOM 1311 O O . GLY A 1 191 ? -10.773 -5.393 -1.066 1.00 90.44 191 GLY A O 1
ATOM 1312 N N . GLN A 1 192 ? -12.020 -4.685 0.653 1.00 90.81 192 GLN A N 1
ATOM 1313 C CA . GLN A 1 192 ? -11.339 -5.468 1.687 1.00 90.81 192 GLN A CA 1
ATOM 1314 C C . GLN A 1 192 ? -12.099 -6.755 2.004 1.00 90.81 192 GLN A C 1
ATOM 1316 O O . GLN A 1 192 ? -13.323 -6.734 2.142 1.00 90.81 192 GLN A O 1
ATOM 1321 N N . CYS A 1 193 ? -11.356 -7.846 2.166 1.00 94.19 193 CYS A N 1
ATOM 1322 C CA . CYS A 1 193 ? -11.863 -9.177 2.478 1.00 94.19 193 CYS A CA 1
ATOM 1323 C C . CYS A 1 193 ? -11.020 -9.829 3.574 1.00 94.19 193 CYS A C 1
ATOM 1325 O O . CYS A 1 193 ? -9.938 -9.348 3.906 1.00 94.19 193 CYS A O 1
ATOM 1327 N N . ALA A 1 194 ? -11.523 -10.912 4.163 1.00 94.56 194 ALA A N 1
ATOM 1328 C CA . ALA A 1 194 ? -10.760 -11.703 5.119 1.00 94.56 194 ALA A CA 1
ATOM 1329 C C . ALA A 1 194 ? -9.481 -12.280 4.482 1.00 94.56 194 ALA A C 1
ATOM 1331 O O . ALA A 1 194 ? -9.374 -12.393 3.262 1.00 94.56 194 ALA A O 1
ATOM 1332 N N . GLU A 1 195 ? -8.520 -12.662 5.322 1.00 90.00 195 GLU A N 1
ATOM 1333 C CA . GLU A 1 195 ? -7.218 -13.183 4.890 1.00 90.00 195 GLU A CA 1
ATOM 1334 C C . GLU A 1 195 ? -7.353 -14.311 3.849 1.00 90.00 195 GLU A C 1
ATOM 1336 O O . GLU A 1 195 ? -8.134 -15.252 4.020 1.00 90.00 195 GLU A O 1
ATOM 1341 N N . GLY A 1 196 ? -6.579 -14.204 2.764 1.00 89.94 196 GLY A N 1
ATOM 1342 C CA . GLY A 1 196 ? -6.585 -15.160 1.652 1.00 89.94 196 GLY A CA 1
ATOM 1343 C C . GLY A 1 196 ? -7.753 -15.007 0.672 1.00 89.94 196 GLY A C 1
ATOM 1344 O O . GLY A 1 196 ? -7.902 -15.842 -0.217 1.00 89.94 196 GLY A O 1
ATOM 1345 N N . LEU A 1 197 ? -8.584 -13.973 0.818 1.00 93.94 197 LEU A N 1
ATOM 1346 C CA . LEU A 1 197 ? -9.644 -13.622 -0.124 1.00 93.94 197 LEU A CA 1
ATOM 1347 C C . LEU A 1 197 ? -9.313 -12.316 -0.848 1.00 93.94 197 LEU A C 1
ATOM 1349 O O . LEU A 1 197 ? -8.576 -11.475 -0.339 1.00 93.94 197 LEU A O 1
ATOM 1353 N N . ARG A 1 198 ? -9.938 -12.116 -2.006 1.00 93.19 198 ARG A N 1
ATOM 1354 C CA . ARG A 1 198 ? -9.916 -10.853 -2.754 1.00 93.19 198 ARG A CA 1
ATOM 1355 C C . ARG A 1 198 ? -11.330 -10.328 -2.956 1.00 93.19 198 ARG A C 1
ATOM 1357 O O . ARG A 1 198 ? -12.279 -11.114 -2.972 1.00 93.19 198 ARG A O 1
ATOM 1364 N N . CYS A 1 199 ? -11.474 -9.028 -3.184 1.00 94.62 199 CYS A N 1
ATOM 1365 C CA . CYS A 1 199 ? -12.755 -8.452 -3.577 1.00 94.62 199 CYS A CA 1
ATOM 1366 C C . CYS A 1 199 ? -12.927 -8.522 -5.099 1.00 94.62 199 CYS A C 1
ATOM 1368 O O . CYS A 1 199 ? -12.196 -7.866 -5.836 1.00 94.62 199 CYS A O 1
ATOM 1370 N N . ASP A 1 200 ? -13.907 -9.286 -5.584 1.00 94.56 200 ASP A N 1
ATOM 1371 C CA . ASP A 1 200 ? -14.303 -9.230 -6.991 1.00 94.56 200 ASP A CA 1
ATOM 1372 C C . ASP A 1 200 ? -15.031 -7.907 -7.252 1.00 94.56 200 ASP A C 1
ATOM 1374 O O . ASP A 1 200 ? -16.219 -7.777 -6.953 1.00 94.56 200 ASP A O 1
ATOM 1378 N N . LEU A 1 201 ? -14.329 -6.927 -7.825 1.00 89.44 201 LEU A N 1
ATOM 1379 C CA . LEU A 1 201 ? -14.871 -5.594 -8.115 1.00 89.44 201 LEU A CA 1
ATOM 1380 C C . LEU A 1 201 ? -16.048 -5.612 -9.108 1.00 89.44 201 LEU A C 1
ATOM 1382 O O . LEU A 1 201 ? -16.824 -4.656 -9.155 1.00 89.44 201 LEU A O 1
ATOM 1386 N N . GLY A 1 202 ? -16.218 -6.685 -9.890 1.00 92.62 202 GLY A N 1
ATOM 1387 C CA . GLY A 1 202 ? -17.364 -6.850 -10.784 1.00 92.62 202 GLY A CA 1
ATOM 1388 C C . GLY A 1 202 ? -18.663 -7.143 -10.031 1.00 92.62 202 GLY A C 1
ATOM 1389 O O . GLY A 1 202 ? -19.729 -6.677 -10.439 1.00 92.62 202 GLY A O 1
ATOM 1390 N N . ASN A 1 203 ? -18.571 -7.876 -8.918 1.00 94.81 203 ASN A N 1
ATOM 1391 C CA . ASN A 1 203 ? -19.717 -8.308 -8.110 1.00 94.81 203 ASN A CA 1
ATOM 1392 C C . ASN A 1 203 ? -19.771 -7.660 -6.713 1.00 94.81 203 ASN A C 1
ATOM 1394 O O . ASN A 1 203 ? -20.787 -7.776 -6.032 1.00 94.81 203 ASN A O 1
ATOM 1398 N N . ASN A 1 204 ? -18.717 -6.945 -6.304 1.00 95.38 204 ASN A N 1
ATOM 1399 C CA . ASN A 1 204 ? -18.474 -6.440 -4.950 1.00 95.38 204 ASN A CA 1
ATOM 1400 C C . ASN A 1 204 ? -18.588 -7.522 -3.871 1.00 95.38 204 ASN A C 1
ATOM 1402 O O . ASN A 1 204 ? -19.111 -7.256 -2.790 1.00 95.38 204 ASN A O 1
ATOM 1406 N N . THR A 1 205 ? -18.104 -8.732 -4.152 1.00 97.38 205 THR A N 1
ATOM 1407 C CA . THR A 1 205 ? -18.126 -9.856 -3.205 1.00 97.38 205 THR A CA 1
ATOM 1408 C C . THR A 1 205 ? -16.742 -10.442 -3.001 1.00 97.38 205 THR A C 1
ATOM 1410 O O . THR A 1 205 ? -15.958 -10.538 -3.946 1.00 97.38 205 THR A O 1
ATOM 1413 N N . CYS A 1 206 ? -16.453 -10.891 -1.787 1.00 97.88 206 CYS A N 1
ATOM 1414 C CA . CYS A 1 206 ? -15.203 -11.571 -1.500 1.00 97.88 206 CYS A CA 1
ATOM 1415 C C . CYS A 1 206 ? -15.181 -12.969 -2.109 1.00 97.88 206 CYS A C 1
ATOM 1417 O O . CYS A 1 206 ? -16.080 -13.781 -1.887 1.00 97.88 206 CYS A O 1
ATOM 1419 N N . VAL A 1 207 ? -14.124 -13.274 -2.850 1.00 97.50 207 VAL A N 1
ATOM 1420 C CA . VAL A 1 207 ? -13.937 -14.553 -3.533 1.00 97.50 207 VAL A CA 1
ATOM 1421 C C . VAL A 1 207 ? -12.549 -15.110 -3.253 1.00 97.50 207 VAL A C 1
ATOM 1423 O O . VAL A 1 207 ? -11.626 -14.390 -2.872 1.00 97.50 207 VAL A O 1
ATOM 1426 N N . GLN A 1 208 ? -12.400 -16.417 -3.449 1.00 97.19 208 GLN A N 1
ATOM 1427 C CA . GLN A 1 208 ? -11.087 -17.051 -3.446 1.00 97.19 208 GLN A CA 1
ATOM 1428 C C . GLN A 1 208 ? -10.300 -16.605 -4.688 1.00 97.19 208 GLN A C 1
ATOM 1430 O O . GLN A 1 208 ? -10.861 -16.633 -5.792 1.00 97.19 208 GLN A O 1
ATOM 1435 N N . PRO A 1 209 ? -9.018 -16.235 -4.545 1.00 95.56 209 PRO A N 1
ATOM 1436 C CA . PRO A 1 209 ? -8.126 -16.100 -5.682 1.00 95.56 209 PRO A CA 1
ATOM 1437 C C . PRO A 1 209 ? -8.058 -17.413 -6.471 1.00 95.56 209 PRO A C 1
ATOM 1439 O O . PRO A 1 209 ? -8.148 -18.519 -5.927 1.00 95.56 209 PRO A O 1
ATOM 1442 N N . LYS A 1 210 ? -7.916 -17.295 -7.783 1.00 96.19 210 LYS A N 1
ATOM 1443 C CA . LYS A 1 210 ? -7.707 -18.405 -8.703 1.00 96.19 210 LYS A CA 1
ATOM 1444 C C . LYS A 1 210 ? -6.309 -18.977 -8.492 1.00 96.19 210 LYS A C 1
ATOM 1446 O O . LYS A 1 210 ? -5.355 -18.247 -8.259 1.00 96.19 210 LYS A O 1
ATOM 1451 N N . ALA A 1 211 ? -6.188 -20.295 -8.588 1.00 96.31 211 ALA A N 1
ATOM 1452 C CA . ALA A 1 211 ? -4.885 -20.946 -8.531 1.00 96.31 211 ALA A CA 1
ATOM 1453 C C . ALA A 1 211 ? -4.063 -20.659 -9.798 1.00 96.31 211 ALA A C 1
ATOM 1455 O O . ALA A 1 211 ? -4.628 -20.487 -10.881 1.00 96.31 211 ALA A O 1
ATOM 1456 N N . ASP A 1 212 ? -2.740 -20.704 -9.670 1.00 94.62 212 ASP A N 1
ATOM 1457 C CA . ASP A 1 212 ? -1.825 -20.600 -10.806 1.00 94.62 212 ASP A CA 1
ATOM 1458 C C . ASP A 1 212 ? -2.152 -21.658 -11.874 1.00 94.62 212 ASP A C 1
ATOM 1460 O O . ASP A 1 212 ? -2.459 -22.819 -11.578 1.00 94.62 212 ASP A O 1
ATOM 1464 N N . GLY A 1 213 ? -2.128 -21.240 -13.136 1.00 95.06 213 GLY A N 1
ATOM 1465 C CA . GLY A 1 213 ? -2.556 -22.012 -14.299 1.00 95.06 213 GLY A CA 1
ATOM 1466 C C . GLY A 1 213 ? -4.034 -21.848 -14.677 1.00 95.06 213 GLY A C 1
ATOM 1467 O O . GLY A 1 213 ? -4.439 -22.354 -15.725 1.00 95.06 213 GLY A O 1
ATOM 1468 N N . ALA A 1 214 ? -4.853 -21.169 -13.867 1.00 97.25 214 ALA A N 1
ATOM 1469 C CA . ALA A 1 214 ? -6.240 -20.856 -14.218 1.00 97.25 214 ALA A CA 1
ATOM 1470 C C . ALA A 1 214 ? -6.341 -19.648 -15.165 1.00 97.25 214 ALA A C 1
ATOM 1472 O O . ALA A 1 214 ? -5.497 -18.764 -15.131 1.00 97.25 214 ALA A O 1
ATOM 1473 N N . GLU A 1 215 ? -7.400 -19.577 -15.975 1.00 96.44 215 GLU A N 1
ATOM 1474 C CA . GLU A 1 215 ? -7.667 -18.397 -16.810 1.00 96.44 215 GLU A CA 1
ATOM 1475 C C . GLU A 1 215 ? -8.015 -17.172 -15.949 1.00 96.44 215 GLU A C 1
ATOM 1477 O O . GLU A 1 215 ? -8.827 -17.275 -15.025 1.00 96.44 215 GLU A O 1
ATOM 1482 N N . CYS A 1 216 ? -7.478 -16.004 -16.288 1.00 95.06 216 CYS A N 1
ATOM 1483 C CA . CYS A 1 216 ? -7.676 -14.733 -15.586 1.00 95.06 216 CYS A CA 1
ATOM 1484 C C . CYS A 1 216 ? -7.868 -13.572 -16.573 1.00 95.06 216 CYS A C 1
ATOM 1486 O O . CYS A 1 216 ? -7.587 -13.689 -17.769 1.00 95.06 216 CYS A O 1
ATOM 1488 N N . THR A 1 217 ? -8.397 -12.454 -16.077 1.00 92.12 217 THR A N 1
ATOM 1489 C CA . THR A 1 217 ? -8.524 -11.199 -16.831 1.00 92.12 217 THR A CA 1
ATOM 1490 C C . THR A 1 217 ? -7.830 -10.015 -16.159 1.00 92.12 217 THR A C 1
ATOM 1492 O O . THR A 1 217 ? -7.587 -9.017 -16.833 1.00 92.12 217 THR A O 1
ATOM 1495 N N . SER A 1 218 ? -7.471 -10.141 -14.881 1.00 89.06 218 SER A N 1
ATOM 1496 C CA . SER A 1 218 ? -6.614 -9.210 -14.146 1.00 89.06 218 SER A CA 1
ATOM 1497 C C . SER A 1 218 ? -5.728 -9.942 -13.136 1.00 89.06 218 SER A C 1
ATOM 1499 O O . SER A 1 218 ? -6.035 -11.064 -12.722 1.00 89.06 218 SER A O 1
ATOM 1501 N N . ASP A 1 219 ? -4.620 -9.304 -12.755 1.00 86.62 219 ASP A N 1
ATOM 1502 C CA . ASP A 1 219 ? -3.602 -9.864 -11.856 1.00 86.62 219 ASP A CA 1
ATOM 1503 C C . ASP A 1 219 ? -4.169 -10.256 -10.493 1.00 86.62 219 ASP A C 1
ATOM 1505 O O . ASP A 1 219 ? -3.911 -11.357 -10.009 1.00 86.62 219 ASP A O 1
ATOM 1509 N N . ASP A 1 220 ? -5.015 -9.396 -9.917 1.00 87.06 220 ASP A N 1
ATOM 1510 C CA . ASP A 1 220 ? -5.632 -9.600 -8.604 1.00 87.06 220 ASP A CA 1
ATOM 1511 C C . ASP A 1 220 ? -6.502 -10.858 -8.548 1.00 87.06 220 ASP A C 1
ATOM 1513 O O . ASP A 1 220 ? -6.796 -11.354 -7.464 1.00 87.06 220 ASP A O 1
ATOM 1517 N N . GLU A 1 221 ? -6.919 -11.409 -9.696 1.00 93.44 221 GLU A N 1
ATOM 1518 C CA . GLU A 1 221 ? -7.680 -12.649 -9.718 1.00 93.44 221 GLU A CA 1
ATOM 1519 C C . GLU A 1 221 ? -6.885 -13.855 -9.248 1.00 93.44 221 GLU A C 1
ATOM 1521 O O . GLU A 1 221 ? -7.500 -14.840 -8.845 1.00 93.44 221 GLU A O 1
ATOM 1526 N N . CYS A 1 222 ? -5.561 -13.802 -9.329 1.00 93.31 222 CYS A N 1
ATOM 1527 C CA . CYS A 1 222 ? -4.666 -14.929 -9.145 1.00 93.31 222 CYS A CA 1
ATOM 1528 C C . CYS A 1 222 ? -4.086 -14.953 -7.730 1.00 93.31 222 CYS A C 1
ATOM 1530 O O . CYS A 1 222 ? -3.765 -13.920 -7.157 1.00 93.31 222 CYS A O 1
ATOM 1532 N N . ALA A 1 223 ? -3.895 -16.144 -7.163 1.00 91.81 223 ALA A N 1
ATOM 1533 C CA . ALA A 1 223 ? -3.259 -16.311 -5.855 1.00 91.81 223 ALA A CA 1
ATOM 1534 C C . ALA A 1 223 ? -1.816 -15.771 -5.832 1.00 91.81 223 ALA A C 1
ATOM 1536 O O . ALA A 1 223 ? -1.326 -15.358 -4.783 1.00 91.81 223 ALA A O 1
ATOM 1537 N N . SER A 1 224 ? -1.157 -15.764 -6.991 1.00 88.38 224 SER A N 1
ATOM 1538 C CA . SER A 1 224 ? 0.155 -15.168 -7.236 1.00 88.38 224 SER A CA 1
ATOM 1539 C C . SER A 1 224 ? 0.142 -13.649 -7.445 1.00 88.38 224 SER A C 1
ATOM 1541 O O . SER A 1 224 ? 1.215 -13.048 -7.450 1.00 88.38 224 SER A O 1
ATOM 1543 N N . ASN A 1 225 ? -1.034 -13.039 -7.642 1.00 87.06 225 ASN A N 1
ATOM 1544 C CA . ASN A 1 225 ? -1.222 -11.685 -8.172 1.00 87.06 225 ASN A CA 1
ATOM 1545 C C . ASN A 1 225 ? -0.519 -11.435 -9.520 1.00 87.06 225 ASN A C 1
ATOM 1547 O O . ASN A 1 225 ? 0.075 -10.380 -9.721 1.00 87.06 225 ASN A O 1
ATOM 1551 N N . GLY A 1 226 ? -0.541 -12.412 -10.429 1.00 87.62 226 GLY A N 1
ATOM 1552 C CA . GLY A 1 226 ? -0.024 -12.251 -11.789 1.00 87.62 226 GLY A CA 1
ATOM 1553 C C . GLY A 1 226 ? -0.902 -12.950 -12.816 1.00 87.62 226 GLY A C 1
ATOM 1554 O O . GLY A 1 226 ? -1.218 -14.132 -12.669 1.00 87.62 226 GLY A O 1
ATOM 1555 N N . CYS A 1 227 ? -1.302 -12.214 -13.848 1.00 91.44 227 CYS A N 1
ATOM 1556 C CA . CYS A 1 227 ? -2.122 -12.677 -14.952 1.00 91.44 227 CYS A CA 1
ATOM 1557 C C . CYS A 1 227 ? -1.434 -12.382 -16.290 1.00 91.44 227 CYS A C 1
ATOM 1559 O O . CYS A 1 227 ? -1.629 -11.331 -16.899 1.00 91.44 227 CYS A O 1
ATOM 1561 N N . SER A 1 228 ? -0.670 -13.345 -16.806 1.00 89.19 228 SER A N 1
ATOM 1562 C CA . SER A 1 228 ? -0.021 -13.209 -18.112 1.00 89.19 228 SER A CA 1
ATOM 1563 C C . SER A 1 228 ? -1.056 -13.299 -19.234 1.00 89.19 228 SER A C 1
ATOM 1565 O O . SER A 1 228 ? -1.500 -14.389 -19.613 1.00 89.19 228 SER A O 1
ATOM 1567 N N . ALA A 1 229 ? -1.473 -12.143 -19.752 1.00 82.25 229 ALA A N 1
ATOM 1568 C CA . ALA A 1 229 ? -2.399 -12.028 -20.870 1.00 82.25 229 ALA A CA 1
ATOM 1569 C C . ALA A 1 229 ? -1.659 -11.701 -22.170 1.00 82.25 229 ALA A C 1
ATOM 1571 O O . ALA A 1 229 ? -0.970 -10.694 -22.285 1.00 82.25 229 ALA A O 1
ATOM 1572 N N . VAL A 1 230 ? -1.873 -12.515 -23.205 1.00 77.12 230 VAL A N 1
ATOM 1573 C CA . VAL A 1 230 ? -1.482 -12.158 -24.576 1.00 77.12 230 VAL A CA 1
ATOM 1574 C C . VAL A 1 230 ? -2.650 -11.415 -25.222 1.00 77.12 230 VAL A C 1
ATOM 1576 O O . VAL A 1 230 ? -3.803 -11.836 -25.078 1.00 77.12 230 VAL A O 1
ATOM 1579 N N . GLN A 1 231 ? -2.373 -10.316 -25.937 1.00 75.31 231 GLN A N 1
ATOM 1580 C CA . GLN A 1 231 ? -3.402 -9.459 -26.542 1.00 75.31 231 GLN A CA 1
ATOM 1581 C C . GLN A 1 231 ? -4.519 -10.267 -27.231 1.00 75.31 231 GLN A C 1
ATOM 1583 O O . GLN A 1 231 ? -4.285 -11.019 -28.178 1.00 75.31 231 GLN A O 1
ATOM 1588 N N . GLY A 1 232 ? -5.759 -10.074 -26.769 1.00 77.25 232 GLY A N 1
ATOM 1589 C CA . GLY A 1 232 ? -6.953 -10.700 -27.346 1.00 77.25 232 GLY A CA 1
ATOM 1590 C C . GLY A 1 232 ? -7.282 -12.107 -26.835 1.00 77.25 232 GLY A C 1
ATOM 1591 O O . GLY A 1 232 ? -8.255 -12.697 -27.308 1.00 77.25 232 GLY A O 1
ATOM 1592 N N . THR A 1 233 ? -6.535 -12.634 -25.864 1.00 85.25 233 THR A N 1
ATOM 1593 C CA . THR A 1 233 ? -6.847 -13.892 -25.167 1.00 85.25 233 THR A CA 1
ATOM 1594 C C . THR A 1 233 ? -6.961 -13.672 -23.658 1.00 85.25 233 THR A C 1
ATOM 1596 O O . THR A 1 233 ? -6.270 -12.798 -23.137 1.00 85.25 233 THR A O 1
ATOM 1599 N N . PRO A 1 234 ? -7.824 -14.428 -22.947 1.00 90.94 234 PRO A N 1
ATOM 1600 C CA . PRO A 1 234 ? -7.760 -14.492 -21.489 1.00 90.94 234 PRO A CA 1
ATOM 1601 C C . PRO A 1 234 ? -6.340 -14.853 -21.049 1.00 90.94 234 PRO A C 1
ATOM 1603 O O . PRO A 1 234 ? -5.705 -15.704 -21.679 1.00 90.94 234 PRO A O 1
ATOM 1606 N N . GLY A 1 235 ? -5.852 -14.201 -19.999 1.00 92.62 235 GLY A N 1
ATOM 1607 C CA . GLY A 1 235 ? -4.554 -14.525 -19.431 1.00 92.62 235 GLY A CA 1
ATOM 1608 C C . GLY A 1 235 ? -4.589 -15.825 -18.643 1.00 92.62 235 GLY A C 1
ATOM 1609 O O . GLY A 1 235 ? -5.644 -16.438 -18.457 1.00 92.62 235 GLY A O 1
ATOM 1610 N N . VAL A 1 236 ? -3.423 -16.250 -18.171 1.00 95.25 236 VAL A N 1
ATOM 1611 C CA . VAL A 1 236 ? -3.280 -17.403 -17.280 1.00 95.25 236 VAL A CA 1
ATOM 1612 C C . VAL A 1 236 ? -2.578 -16.953 -16.011 1.00 95.25 236 VAL A C 1
ATOM 1614 O O . VAL A 1 236 ? -1.550 -16.292 -16.091 1.00 95.25 236 VAL A O 1
ATOM 1617 N N . CYS A 1 237 ? -3.119 -17.338 -14.856 1.00 95.06 237 CYS A N 1
ATOM 1618 C CA . CYS A 1 237 ? -2.515 -17.047 -13.568 1.00 95.06 237 CYS A CA 1
ATOM 1619 C C . CYS A 1 237 ? -1.106 -17.633 -13.498 1.00 95.06 237 CYS A C 1
ATOM 1621 O O . CYS A 1 237 ? -0.914 -18.837 -13.690 1.00 95.06 237 CYS A O 1
ATOM 1623 N N . ASN A 1 238 ? -0.127 -16.795 -13.214 1.00 91.00 238 ASN A N 1
ATOM 1624 C CA . ASN A 1 238 ? 1.276 -17.155 -13.093 1.00 91.00 238 ASN A CA 1
ATOM 1625 C C . ASN A 1 238 ? 1.959 -16.204 -12.112 1.00 91.00 238 ASN A C 1
ATOM 1627 O O . ASN A 1 238 ? 1.358 -15.245 -11.635 1.00 91.00 238 ASN A O 1
ATOM 1631 N N . GLU A 1 239 ? 3.218 -16.468 -11.782 1.00 84.06 239 GLU A N 1
ATOM 1632 C CA . GLU A 1 239 ? 3.987 -15.486 -11.027 1.00 84.06 239 GLU A CA 1
ATOM 1633 C C . GLU A 1 239 ? 4.101 -14.184 -11.838 1.00 84.06 239 GLU A C 1
ATOM 1635 O O . GLU A 1 239 ? 4.438 -14.256 -13.023 1.00 84.06 239 GLU A O 1
ATOM 1640 N N . PRO A 1 240 ? 3.798 -13.019 -11.242 1.00 74.88 240 PRO A N 1
ATOM 1641 C CA . PRO A 1 240 ? 3.964 -11.737 -11.914 1.00 74.88 240 PRO A CA 1
ATOM 1642 C C . PRO A 1 240 ? 5.454 -11.423 -12.109 1.00 74.88 240 PRO A C 1
ATOM 1644 O O . PRO A 1 240 ? 6.260 -11.649 -11.197 1.00 74.88 240 PRO A O 1
ATOM 1647 N N . SER A 1 241 ? 5.786 -10.872 -13.277 1.00 68.81 241 SER A N 1
ATOM 1648 C CA . SER A 1 241 ? 7.105 -10.361 -13.681 1.00 68.81 241 SER A CA 1
ATOM 1649 C C . SER A 1 241 ? 7.232 -8.876 -13.334 1.00 68.81 241 SER A C 1
ATOM 1651 O O . SER A 1 241 ? 7.315 -8.025 -14.206 1.00 68.81 241 SER A O 1
ATOM 1653 N N . VAL A 1 242 ? 7.094 -8.526 -12.052 1.00 72.75 242 VAL A N 1
ATOM 1654 C CA . VAL A 1 242 ? 7.149 -7.112 -11.645 1.00 72.75 242 VAL A CA 1
ATOM 1655 C C . VAL A 1 242 ? 8.367 -6.865 -10.778 1.00 72.75 242 VAL A C 1
ATOM 1657 O O . VAL A 1 242 ? 8.496 -7.455 -9.704 1.00 72.75 242 VAL A O 1
ATOM 1660 N N . CYS A 1 243 ? 9.179 -5.901 -11.187 1.00 81.19 243 CYS A N 1
ATOM 1661 C CA . CYS A 1 243 ? 10.346 -5.378 -10.490 1.00 81.19 243 CYS A CA 1
ATOM 1662 C C . CYS A 1 243 ? 11.471 -6.389 -10.247 1.00 81.19 243 CYS A C 1
ATOM 1664 O O . CYS A 1 243 ? 12.073 -6.381 -9.166 1.00 81.19 243 CYS A O 1
ATOM 1666 N N . ASP A 1 244 ? 11.751 -7.260 -11.213 1.00 81.50 244 ASP A N 1
ATOM 1667 C CA . ASP A 1 244 ? 12.933 -8.129 -11.159 1.00 81.50 244 ASP A CA 1
ATOM 1668 C C . ASP A 1 244 ? 14.142 -7.548 -11.915 1.00 81.50 244 ASP A C 1
ATOM 1670 O O . ASP A 1 244 ? 15.271 -8.032 -11.756 1.00 81.50 244 ASP A O 1
ATOM 1674 N N . GLY A 1 245 ? 13.929 -6.459 -12.661 1.00 79.19 245 GLY A N 1
ATOM 1675 C CA . GLY A 1 245 ? 14.964 -5.767 -13.415 1.00 79.19 245 GLY A CA 1
ATOM 1676 C C . GLY A 1 245 ? 15.461 -6.554 -14.627 1.00 79.19 245 GLY A C 1
ATOM 1677 O O . GLY A 1 245 ? 16.407 -6.100 -15.287 1.00 79.19 245 GLY A O 1
ATOM 1678 N N . ASP A 1 246 ? 14.866 -7.712 -14.916 1.00 78.88 246 ASP A N 1
ATOM 1679 C CA . ASP A 1 246 ? 15.035 -8.401 -16.178 1.00 78.88 246 ASP A CA 1
ATOM 1680 C C . ASP A 1 246 ? 14.086 -7.759 -17.184 1.00 78.88 246 ASP A C 1
ATOM 1682 O O . ASP A 1 246 ? 12.907 -7.564 -16.949 1.00 78.88 246 ASP A O 1
ATOM 1686 N N . LEU A 1 247 ? 14.640 -7.343 -18.314 1.00 70.69 247 LEU A N 1
ATOM 1687 C CA . LEU A 1 247 ? 13.807 -6.847 -19.398 1.00 70.69 247 LEU A CA 1
ATOM 1688 C C . LEU A 1 247 ? 13.405 -7.986 -20.324 1.00 70.69 247 LEU A C 1
ATOM 1690 O O . LEU A 1 247 ? 12.490 -7.789 -21.109 1.00 70.69 247 LEU A O 1
ATOM 1694 N N . ALA A 1 248 ? 14.084 -9.143 -20.267 1.00 68.44 248 ALA A N 1
ATOM 1695 C CA . ALA A 1 248 ? 13.963 -10.237 -21.229 1.00 68.44 248 ALA A CA 1
ATOM 1696 C C . ALA A 1 248 ? 12.555 -10.857 -21.282 1.00 68.44 248 ALA A C 1
ATOM 1698 O O . ALA A 1 248 ? 12.125 -11.342 -22.333 1.00 68.44 248 ALA A O 1
ATOM 1699 N N . ASP A 1 249 ? 11.852 -10.877 -20.157 1.00 67.62 249 ASP A N 1
ATOM 1700 C CA . ASP A 1 249 ? 10.456 -11.288 -20.035 1.00 67.62 249 ASP A CA 1
ATOM 1701 C C . ASP A 1 249 ? 9.472 -10.145 -20.325 1.00 67.62 249 ASP A C 1
ATOM 1703 O O . ASP A 1 249 ? 8.394 -10.415 -20.864 1.00 67.62 249 ASP A O 1
ATOM 1707 N N . ASP A 1 250 ? 9.894 -8.894 -20.143 1.00 66.94 250 ASP A N 1
ATOM 1708 C CA . ASP A 1 250 ? 9.159 -7.692 -20.557 1.00 66.94 250 ASP A CA 1
ATOM 1709 C C . ASP A 1 250 ? 9.231 -7.396 -22.076 1.00 66.94 250 ASP A C 1
ATOM 1711 O O . ASP A 1 250 ? 8.395 -6.657 -22.606 1.00 66.94 250 ASP A O 1
ATOM 1715 N N . GLU A 1 251 ? 10.202 -7.949 -22.825 1.00 53.53 251 GLU A N 1
ATOM 1716 C CA . GLU A 1 251 ? 10.471 -7.551 -24.231 1.00 53.53 251 GLU A CA 1
ATOM 1717 C C . GLU A 1 251 ? 9.347 -7.911 -25.215 1.00 53.53 251 GLU A C 1
ATOM 1719 O O . GLU A 1 251 ? 9.330 -7.414 -26.345 1.00 53.53 251 GLU A O 1
ATOM 1724 N N . ASN A 1 252 ? 8.410 -8.780 -24.822 1.00 53.66 252 ASN A N 1
ATOM 1725 C CA . ASN A 1 252 ? 7.278 -9.167 -25.669 1.00 53.66 252 ASN A CA 1
ATOM 1726 C C . ASN A 1 252 ? 6.038 -8.289 -25.487 1.00 53.66 252 ASN A C 1
ATOM 1728 O O . ASN A 1 252 ? 5.078 -8.430 -26.254 1.00 53.66 252 ASN A O 1
ATOM 1732 N N . GLU A 1 253 ? 6.035 -7.373 -24.525 1.00 57.28 253 GLU A N 1
ATOM 1733 C CA . GLU A 1 253 ? 4.954 -6.409 -24.412 1.00 57.28 253 GLU A CA 1
ATOM 1734 C C . GLU A 1 253 ? 5.203 -5.255 -25.397 1.00 57.28 253 GLU A C 1
ATOM 1736 O O . GLU A 1 253 ? 5.966 -4.319 -25.183 1.00 57.28 253 GLU A O 1
ATOM 1741 N N . VAL A 1 254 ? 4.569 -5.339 -26.568 1.00 53.12 254 VAL A N 1
ATOM 1742 C CA . VAL A 1 254 ? 4.527 -4.228 -27.528 1.00 53.12 254 VAL A CA 1
ATOM 1743 C C . VAL A 1 254 ? 3.642 -3.127 -26.937 1.00 53.12 254 VAL A C 1
ATOM 1745 O O . VAL A 1 254 ? 2.415 -3.238 -26.920 1.00 53.12 254 VAL A O 1
ATOM 1748 N N . TYR A 1 255 ? 4.269 -2.050 -26.461 1.00 56.84 255 TYR A N 1
ATOM 1749 C CA . TYR A 1 255 ? 3.646 -1.036 -25.598 1.00 56.84 255 TYR A CA 1
ATOM 1750 C C . TYR A 1 255 ? 2.860 0.074 -26.310 1.00 56.84 255 TYR A C 1
ATOM 1752 O O . TYR A 1 255 ? 2.509 1.098 -25.721 1.00 56.84 255 TYR A O 1
ATOM 1760 N N . GLY A 1 256 ? 2.508 -0.140 -27.573 1.00 53.38 256 GLY A N 1
ATOM 1761 C CA . GLY A 1 256 ? 1.556 0.705 -28.274 1.00 53.38 256 GLY A CA 1
ATOM 1762 C C . GLY A 1 256 ? 1.867 0.845 -29.751 1.00 53.38 256 GLY A C 1
ATOM 1763 O O . GLY A 1 256 ? 3.016 0.903 -30.180 1.00 53.38 256 GLY A O 1
ATOM 1764 N N . THR A 1 257 ? 0.799 0.957 -30.531 1.00 48.56 257 THR A N 1
ATOM 1765 C CA . THR A 1 257 ? 0.863 1.403 -31.919 1.00 48.56 257 THR A CA 1
ATOM 1766 C C . THR A 1 257 ? 0.605 2.903 -31.952 1.00 48.56 257 THR A C 1
ATOM 1768 O O . THR A 1 257 ? -0.521 3.375 -31.770 1.00 48.56 257 THR A O 1
ATOM 1771 N N . CYS A 1 258 ? 1.645 3.689 -32.208 1.00 49.19 258 CYS A N 1
ATOM 1772 C CA . CYS A 1 258 ? 1.473 5.080 -32.593 1.00 49.19 258 CYS A CA 1
ATOM 1773 C C . CYS A 1 258 ? 0.852 5.102 -33.993 1.00 49.19 258 CYS A C 1
ATOM 1775 O O . CYS A 1 258 ? 1.511 4.792 -34.981 1.00 49.19 258 CYS A O 1
ATOM 1777 N N . SER A 1 259 ? -0.435 5.441 -34.084 1.00 51.66 259 SER A N 1
ATOM 1778 C CA . SER A 1 259 ? -1.103 5.644 -35.372 1.00 51.66 259 SER A CA 1
ATOM 1779 C C . SER A 1 259 ? -0.893 7.086 -35.822 1.00 51.66 259 SER A C 1
ATOM 1781 O O . SER A 1 259 ? -1.427 8.015 -35.210 1.00 51.66 259 SER A O 1
ATOM 1783 N N . MET A 1 260 ? -0.116 7.292 -36.884 1.00 54.03 260 MET A N 1
ATOM 1784 C CA . MET A 1 260 ? 0.030 8.603 -37.511 1.00 54.03 260 MET A CA 1
ATOM 1785 C C . MET A 1 260 ? -0.947 8.741 -38.676 1.00 54.03 260 MET A C 1
ATOM 1787 O O . MET A 1 260 ? -0.925 7.950 -39.617 1.00 54.03 260 MET A O 1
ATOM 1791 N N . HIS A 1 261 ? -1.789 9.776 -38.613 1.00 54.78 261 HIS A N 1
ATOM 1792 C CA . HIS A 1 261 ? -2.717 10.107 -39.689 1.00 54.78 261 HIS A CA 1
ATOM 1793 C C . HIS A 1 261 ? -2.016 10.950 -40.758 1.00 54.78 261 HIS A C 1
ATOM 1795 O O . HIS A 1 261 ? -1.741 12.133 -40.534 1.00 54.78 261 HIS A O 1
ATOM 1801 N N . ASP A 1 262 ? -1.752 10.360 -41.925 1.00 62.56 262 ASP A N 1
ATOM 1802 C CA . ASP A 1 262 ? -1.344 11.110 -43.113 1.00 62.56 262 ASP A CA 1
ATOM 1803 C C . ASP A 1 262 ? -2.603 11.598 -43.857 1.00 62.56 262 ASP A C 1
ATOM 1805 O O . ASP A 1 262 ? -3.345 10.788 -44.411 1.00 62.56 262 ASP A O 1
ATOM 1809 N N . PRO A 1 263 ? -2.860 12.916 -43.965 1.00 60.97 263 PRO A N 1
ATOM 1810 C CA . PRO A 1 263 ? -4.019 13.429 -44.699 1.00 60.97 263 PRO A CA 1
ATOM 1811 C C . PRO A 1 263 ? -3.990 13.121 -46.210 1.00 60.97 263 PRO A C 1
ATOM 1813 O O . PRO A 1 263 ? -4.956 13.431 -46.914 1.00 60.97 263 PRO A O 1
ATOM 1816 N N . ARG A 1 264 ? -2.888 12.574 -46.741 1.00 66.94 264 ARG A N 1
ATOM 1817 C CA . ARG A 1 264 ? -2.709 12.205 -48.153 1.00 66.94 264 ARG A CA 1
ATOM 1818 C C . ARG A 1 264 ? -2.443 10.708 -48.365 1.00 66.94 264 ARG A C 1
ATOM 1820 O O . ARG A 1 264 ? -2.326 10.306 -49.524 1.00 66.94 264 ARG A O 1
ATOM 1827 N N . GLY A 1 265 ? -2.379 9.905 -47.303 1.00 66.75 265 GLY A N 1
ATOM 1828 C CA . GLY A 1 265 ? -1.957 8.502 -47.336 1.00 66.75 265 GLY A CA 1
ATOM 1829 C C . GLY A 1 265 ? -2.760 7.607 -46.384 1.00 66.75 265 GLY A C 1
ATOM 1830 O O . GLY A 1 265 ? -3.655 8.089 -45.693 1.00 66.75 265 GLY A O 1
ATOM 1831 N N . PRO A 1 266 ? -2.519 6.283 -46.390 1.00 62.97 266 PRO A N 1
ATOM 1832 C CA . PRO A 1 266 ? -3.058 5.402 -45.360 1.00 62.97 266 PRO A CA 1
ATOM 1833 C C . PRO A 1 266 ? -2.403 5.707 -44.007 1.00 62.97 266 PRO A C 1
ATOM 1835 O O . PRO A 1 266 ? -1.225 6.059 -43.958 1.00 62.97 266 PRO A O 1
ATOM 1838 N N . ASP A 1 267 ? -3.157 5.539 -42.920 1.00 57.62 267 ASP A N 1
ATOM 1839 C CA . ASP A 1 267 ? -2.614 5.637 -41.564 1.00 57.62 267 ASP A CA 1
ATOM 1840 C C . ASP A 1 267 ? -1.493 4.605 -41.390 1.00 57.62 267 ASP A C 1
ATOM 1842 O O . ASP A 1 267 ? -1.686 3.414 -41.652 1.00 57.62 267 ASP A O 1
ATOM 1846 N N . LEU A 1 268 ? -0.319 5.068 -40.965 1.00 59.41 268 LEU A N 1
ATOM 1847 C CA . LEU A 1 268 ? 0.803 4.201 -40.621 1.00 59.41 268 LEU A CA 1
ATOM 1848 C C . LEU A 1 268 ? 0.750 3.928 -39.120 1.00 59.41 268 LEU A C 1
ATOM 1850 O O . LEU A 1 268 ? 0.708 4.860 -38.312 1.00 59.41 268 LEU A O 1
ATOM 1854 N N . ALA A 1 269 ? 0.736 2.647 -38.762 1.00 55.47 269 ALA A N 1
ATOM 1855 C CA . ALA A 1 269 ? 0.941 2.201 -37.395 1.00 55.47 269 ALA A CA 1
ATOM 1856 C C . ALA A 1 269 ? 2.441 1.984 -37.187 1.00 55.47 269 ALA A C 1
ATOM 1858 O O . ALA A 1 269 ? 3.075 1.260 -37.954 1.00 55.47 269 ALA A O 1
ATOM 1859 N N . ILE A 1 270 ? 2.999 2.647 -36.181 1.00 63.41 270 ILE A N 1
ATOM 1860 C CA . ILE A 1 270 ? 4.384 2.477 -35.756 1.00 63.41 270 ILE A CA 1
ATOM 1861 C C . ILE A 1 270 ? 4.347 1.780 -34.408 1.00 63.41 270 ILE A C 1
ATOM 1863 O O . ILE A 1 270 ? 3.752 2.305 -33.464 1.00 63.41 270 ILE A O 1
ATOM 1867 N N . ASP A 1 271 ? 4.972 0.613 -34.335 1.00 60.78 271 ASP A N 1
ATOM 1868 C CA . ASP A 1 271 ? 5.151 -0.096 -33.079 1.00 60.78 271 ASP A CA 1
ATOM 1869 C C . ASP A 1 271 ? 6.257 0.614 -32.295 1.00 60.78 271 ASP A C 1
ATOM 1871 O O . ASP A 1 271 ? 7.394 0.737 -32.757 1.00 60.78 271 ASP A O 1
ATOM 1875 N N . CYS A 1 272 ? 5.909 1.135 -31.123 1.00 60.94 272 CYS A N 1
ATOM 1876 C CA . CYS A 1 272 ? 6.873 1.725 -30.209 1.00 60.94 272 CYS A CA 1
ATOM 1877 C C . CYS A 1 272 ? 7.045 0.802 -29.004 1.00 60.94 272 CYS A C 1
ATOM 1879 O O . CYS A 1 272 ? 6.071 0.375 -28.385 1.00 60.94 272 CYS A O 1
ATOM 1881 N N . ARG A 1 273 ? 8.300 0.523 -28.660 1.00 65.62 273 ARG A N 1
ATOM 1882 C CA . ARG A 1 273 ? 8.708 -0.169 -27.438 1.00 65.62 273 ARG A CA 1
ATOM 1883 C C . ARG A 1 273 ? 9.412 0.822 -26.521 1.00 65.62 273 ARG A C 1
ATOM 1885 O O . ARG A 1 273 ? 10.088 1.728 -27.002 1.00 65.62 273 ARG A O 1
ATOM 1892 N N . LEU A 1 274 ? 9.282 0.678 -25.209 1.00 58.91 274 LEU A N 1
ATOM 1893 C CA . LEU A 1 274 ? 10.171 1.395 -24.301 1.00 58.91 274 LEU A CA 1
ATOM 1894 C C . LEU A 1 274 ? 11.500 0.634 -24.291 1.00 58.91 274 LEU A C 1
ATOM 1896 O O . LEU A 1 274 ? 11.565 -0.502 -23.838 1.00 58.91 274 LEU A O 1
ATOM 1900 N N . GLY A 1 275 ? 12.546 1.222 -24.861 1.00 58.19 275 GLY A N 1
ATOM 1901 C CA . GLY A 1 275 ? 13.887 0.658 -24.816 1.00 58.19 275 GLY A CA 1
ATOM 1902 C C . GLY A 1 275 ? 14.422 0.612 -23.386 1.00 58.19 275 GLY A C 1
ATOM 1903 O O . GLY A 1 275 ? 13.966 1.336 -22.498 1.00 58.19 275 GLY A O 1
ATOM 1904 N N . THR A 1 276 ? 15.469 -0.185 -23.182 1.00 56.22 276 THR A N 1
ATOM 1905 C CA . THR A 1 276 ? 16.096 -0.452 -21.871 1.00 56.22 276 THR A CA 1
ATOM 1906 C C . THR A 1 276 ? 16.602 0.797 -21.137 1.00 56.22 276 THR A C 1
ATOM 1908 O O . THR A 1 276 ? 16.841 0.781 -19.933 1.00 56.22 276 THR A O 1
ATOM 1911 N N . SER A 1 277 ? 16.745 1.912 -21.856 1.00 58.16 277 SER A N 1
ATOM 1912 C CA . SER A 1 277 ? 17.123 3.219 -21.313 1.00 58.16 277 SER A CA 1
ATOM 1913 C C . SER A 1 277 ? 15.945 4.050 -20.780 1.00 58.16 277 SER A C 1
ATOM 1915 O O . SER A 1 277 ? 16.148 5.198 -20.384 1.00 58.16 277 SER A O 1
ATOM 1917 N N . GLY A 1 278 ? 14.718 3.515 -20.787 1.00 55.97 278 GLY A N 1
ATOM 1918 C CA . GLY A 1 278 ? 13.496 4.267 -20.472 1.00 55.97 278 GLY A CA 1
ATOM 1919 C C . GLY A 1 278 ? 13.077 5.234 -21.587 1.00 55.97 278 GLY A C 1
ATOM 1920 O O . GLY A 1 278 ? 12.277 6.143 -21.373 1.00 55.97 278 GLY A O 1
ATOM 1921 N N . ILE A 1 279 ? 13.647 5.067 -22.780 1.00 59.53 279 ILE A N 1
ATOM 1922 C CA . ILE A 1 279 ? 13.381 5.872 -23.971 1.00 59.53 279 ILE A CA 1
ATOM 1923 C C . ILE A 1 279 ? 12.520 5.054 -24.922 1.00 59.53 279 ILE A C 1
ATOM 1925 O O . ILE A 1 279 ? 12.850 3.912 -25.209 1.00 59.53 279 ILE A O 1
ATOM 1929 N N . TRP A 1 280 ? 11.461 5.647 -25.469 1.00 62.12 280 TRP A N 1
ATOM 1930 C CA . TRP A 1 280 ? 10.685 5.013 -26.533 1.00 62.12 280 TRP A CA 1
ATOM 1931 C C . TRP A 1 280 ? 11.537 4.818 -27.794 1.00 62.12 280 TRP A C 1
ATOM 1933 O O . TRP A 1 280 ? 11.955 5.786 -28.428 1.00 62.12 280 TRP A O 1
ATOM 1943 N N . GLU A 1 281 ? 11.768 3.564 -28.160 1.00 64.75 281 GLU A N 1
ATOM 1944 C CA . GLU A 1 281 ? 12.306 3.140 -29.445 1.00 64.75 281 GLU A CA 1
ATOM 1945 C C . GLU A 1 281 ? 11.123 2.770 -30.342 1.00 64.75 281 GLU A C 1
ATOM 1947 O O . GLU A 1 281 ? 10.335 1.887 -30.017 1.00 64.75 281 GLU A O 1
ATOM 1952 N N . CYS A 1 282 ? 10.956 3.464 -31.461 1.00 62.91 282 CYS A N 1
ATOM 1953 C CA . CYS A 1 282 ? 9.885 3.175 -32.406 1.00 62.91 282 CYS A CA 1
ATOM 1954 C C . CYS A 1 282 ? 10.477 2.527 -33.655 1.00 62.91 282 CYS A C 1
ATOM 1956 O O . CYS A 1 282 ? 11.326 3.135 -34.305 1.00 62.91 282 CYS A O 1
ATOM 1958 N N . ASP A 1 283 ? 10.015 1.325 -34.000 1.00 61.25 283 ASP A N 1
ATOM 1959 C CA . ASP A 1 283 ? 10.411 0.654 -35.235 1.00 61.25 283 ASP A CA 1
ATOM 1960 C C . ASP A 1 283 ? 9.429 1.018 -36.352 1.00 61.25 283 ASP A C 1
ATOM 1962 O O . ASP A 1 283 ? 8.269 0.596 -36.395 1.00 61.25 283 ASP A O 1
ATOM 1966 N N . CYS A 1 284 ? 9.901 1.831 -37.296 1.00 55.28 284 CYS A N 1
ATOM 1967 C CA . CYS A 1 284 ? 9.155 2.157 -38.505 1.00 55.28 284 CYS A CA 1
ATOM 1968 C C . CYS A 1 284 ? 9.196 0.968 -39.474 1.00 55.28 284 CYS A C 1
ATOM 1970 O O . CYS A 1 284 ? 10.048 0.879 -40.357 1.00 55.28 284 CYS A O 1
ATOM 1972 N N . ASN A 1 285 ? 8.231 0.061 -39.342 1.00 51.44 285 ASN A N 1
ATOM 1973 C CA . ASN A 1 285 ? 8.158 -1.191 -40.099 1.00 51.44 285 ASN A CA 1
ATOM 1974 C C . ASN A 1 285 ? 7.684 -1.025 -41.563 1.00 51.44 285 ASN A C 1
ATOM 1976 O O . ASN A 1 285 ? 7.017 -1.899 -42.116 1.00 51.44 285 ASN A O 1
ATOM 1980 N N . ALA A 1 286 ? 7.984 0.109 -42.203 1.00 47.50 286 ALA A N 1
ATOM 1981 C CA . ALA A 1 286 ? 7.559 0.355 -43.577 1.00 47.50 286 ALA A CA 1
ATOM 1982 C C . ALA A 1 286 ? 8.390 -0.448 -44.598 1.00 47.50 286 ALA A C 1
ATOM 1984 O O . ALA A 1 286 ? 7.811 -0.914 -45.572 1.00 47.50 286 ALA A O 1
ATOM 1985 N N . ASP A 1 287 ? 9.692 -0.691 -44.359 1.00 50.06 287 ASP A N 1
ATOM 1986 C CA . ASP A 1 287 ? 10.587 -1.307 -45.365 1.00 50.06 287 ASP A CA 1
ATOM 1987 C C . ASP A 1 287 ? 11.726 -2.200 -44.807 1.00 50.06 287 ASP A C 1
ATOM 1989 O O . ASP A 1 287 ? 12.665 -2.537 -45.532 1.00 50.06 287 ASP A O 1
ATOM 1993 N N . GLY A 1 288 ? 11.684 -2.607 -43.532 1.00 46.56 288 GLY A N 1
ATOM 1994 C CA . GLY A 1 288 ? 12.743 -3.441 -42.931 1.00 46.56 288 GLY A CA 1
ATOM 1995 C C . GLY A 1 288 ? 14.070 -2.708 -42.679 1.00 46.56 288 GLY A C 1
ATOM 1996 O O . GLY A 1 288 ? 15.128 -3.339 -42.659 1.00 46.56 288 GLY A O 1
ATOM 1997 N N . VAL A 1 289 ? 14.023 -1.383 -42.510 1.00 47.31 289 VAL A N 1
ATOM 1998 C CA . VAL A 1 289 ? 15.161 -0.558 -42.087 1.00 47.31 289 VAL A CA 1
ATOM 1999 C C . VAL A 1 289 ? 14.910 -0.107 -40.649 1.00 47.31 289 VAL A C 1
ATOM 2001 O O . VAL A 1 289 ? 14.019 0.702 -40.413 1.00 47.31 289 VAL A O 1
ATOM 2004 N N . GLU A 1 290 ? 15.692 -0.630 -39.705 1.00 47.09 290 GLU A N 1
ATOM 2005 C CA . GLU A 1 290 ? 15.702 -0.167 -38.312 1.00 47.09 290 GLU A CA 1
ATOM 2006 C C . GLU A 1 290 ? 16.205 1.287 -38.265 1.00 47.09 290 GLU A C 1
ATOM 2008 O O . GLU A 1 290 ? 17.316 1.591 -38.715 1.00 47.09 290 GLU A O 1
ATOM 2013 N N . THR A 1 291 ? 15.406 2.200 -37.717 1.00 53.75 291 THR A N 1
ATOM 2014 C CA . THR A 1 291 ? 15.840 3.569 -37.400 1.00 53.75 291 THR A CA 1
ATOM 2015 C C . THR A 1 291 ? 15.551 3.855 -35.939 1.00 53.75 291 THR A C 1
ATOM 20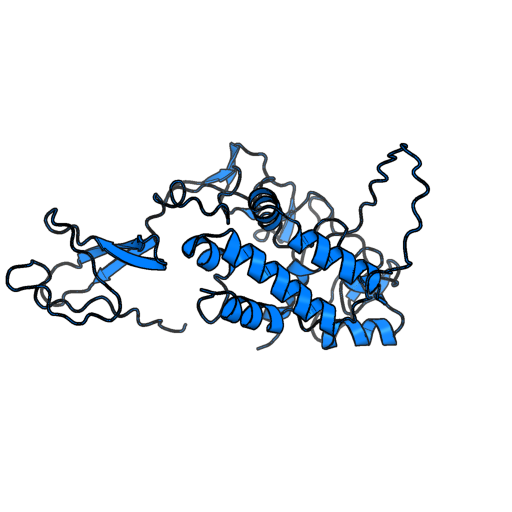17 O O . THR A 1 291 ? 14.391 3.892 -35.547 1.00 53.75 291 THR A O 1
ATOM 2020 N N . SER A 1 292 ? 16.590 4.095 -35.137 1.00 50.59 292 SER A N 1
ATOM 2021 C CA . SER A 1 292 ? 16.435 4.528 -33.748 1.00 50.59 292 SER A CA 1
ATOM 2022 C C . SER A 1 292 ? 16.155 6.033 -33.672 1.00 50.59 292 SER A C 1
ATOM 2024 O O . SER A 1 292 ? 16.836 6.843 -34.305 1.00 50.59 292 SER A O 1
ATOM 2026 N N . CYS A 1 293 ? 15.155 6.426 -32.880 1.00 46.53 293 CYS A N 1
ATOM 2027 C CA . CYS A 1 293 ? 14.860 7.826 -32.574 1.00 46.53 293 CYS A CA 1
ATOM 2028 C C . CYS A 1 293 ? 15.317 8.155 -31.147 1.00 46.53 293 CYS A C 1
ATOM 2030 O O . CYS A 1 293 ? 14.902 7.499 -30.198 1.00 46.53 293 CYS A O 1
ATOM 2032 N N . SER A 1 294 ? 16.134 9.198 -30.982 1.00 44.00 294 SER A N 1
ATOM 2033 C CA . SER A 1 294 ? 16.525 9.704 -29.657 1.00 44.00 294 SER A CA 1
ATOM 2034 C C . SER A 1 294 ? 15.620 10.870 -29.219 1.00 44.00 294 SER A C 1
ATOM 2036 O O . SER A 1 294 ? 15.358 11.767 -30.028 1.00 44.00 294 SER A O 1
ATOM 2038 N N . PRO A 1 295 ? 15.193 10.950 -27.943 1.00 39.94 295 PRO A N 1
ATOM 2039 C CA . PRO A 1 295 ? 14.432 12.077 -27.417 1.00 39.94 295 PRO A CA 1
ATOM 2040 C C . PRO A 1 295 ? 15.233 13.375 -27.524 1.00 39.94 295 PRO A C 1
ATOM 2042 O O . PRO A 1 295 ? 16.368 13.464 -27.059 1.00 39.94 295 PRO A O 1
ATOM 2045 N N . GLY A 1 296 ? 14.633 14.404 -28.121 1.00 38.94 296 GLY A N 1
ATOM 2046 C CA . GLY A 1 296 ? 15.221 15.745 -28.201 1.00 38.94 296 GLY A CA 1
ATOM 2047 C C . GLY A 1 296 ? 16.165 15.989 -29.383 1.00 38.94 296 GLY A C 1
ATOM 2048 O O . GLY A 1 296 ? 16.554 17.137 -29.594 1.00 38.94 296 GLY A O 1
ATOM 2049 N N . ALA A 1 297 ? 16.474 14.974 -30.193 1.00 41.94 297 ALA A N 1
ATOM 2050 C CA . ALA A 1 297 ? 17.093 15.182 -31.496 1.00 41.94 297 ALA A CA 1
ATOM 2051 C C . ALA A 1 297 ? 15.988 15.447 -32.531 1.00 41.94 297 ALA A C 1
ATOM 2053 O O . ALA A 1 297 ? 15.377 14.527 -33.063 1.00 41.94 297 ALA A O 1
ATOM 2054 N N . TRP A 1 298 ? 15.734 16.723 -32.819 1.00 41.38 298 TRP A N 1
ATOM 2055 C CA . TRP A 1 298 ? 15.024 17.147 -34.034 1.00 41.38 298 TRP A CA 1
ATOM 2056 C C . TRP A 1 298 ? 15.962 17.143 -35.246 1.00 41.38 298 TRP A C 1
ATOM 2058 O O . TRP A 1 298 ? 15.800 17.962 -36.149 1.00 41.38 298 TRP A O 1
ATOM 2068 N N . ASP A 1 299 ? 16.988 16.295 -35.241 1.00 42.75 299 ASP A N 1
ATOM 2069 C CA . ASP A 1 299 ? 17.859 16.204 -36.398 1.00 42.75 299 ASP A CA 1
ATOM 2070 C C . ASP A 1 299 ? 17.100 15.446 -37.480 1.00 42.75 299 ASP A C 1
ATOM 2072 O O . ASP A 1 299 ? 16.607 14.336 -37.269 1.00 42.75 299 ASP A O 1
ATOM 2076 N N . GLU A 1 300 ? 16.945 16.129 -38.611 1.00 43.75 300 GLU A N 1
ATOM 2077 C CA . GLU A 1 300 ? 16.324 15.628 -39.826 1.00 43.75 300 GLU A CA 1
ATOM 2078 C C . GLU A 1 300 ? 16.843 14.216 -40.100 1.00 43.75 300 GLU A C 1
ATOM 2080 O O . GLU A 1 300 ? 18.052 13.996 -40.224 1.00 43.75 300 GLU A O 1
ATOM 2085 N N . VAL A 1 301 ? 15.929 13.245 -40.159 1.00 43.66 301 VAL A N 1
ATOM 2086 C CA . VAL A 1 301 ? 16.264 11.898 -40.619 1.00 43.66 301 VAL A CA 1
ATOM 2087 C C . VAL A 1 301 ? 16.938 12.067 -41.979 1.00 43.66 301 VAL A C 1
ATOM 2089 O O . VAL A 1 301 ? 16.343 12.671 -42.871 1.00 43.66 301 VAL A O 1
ATOM 2092 N N . GLY A 1 302 ? 18.199 11.638 -42.094 1.00 44.69 302 GLY A N 1
ATOM 2093 C CA . GLY A 1 302 ? 19.070 12.015 -43.209 1.00 44.69 302 GLY A CA 1
ATOM 2094 C C . GLY A 1 302 ? 18.430 11.799 -44.583 1.00 44.69 302 GLY A C 1
ATOM 2095 O O . GLY A 1 302 ? 17.659 10.852 -44.770 1.00 44.69 302 GLY A O 1
ATOM 2096 N N . GLU A 1 303 ? 18.768 12.683 -45.528 1.00 43.25 303 GLU A N 1
ATOM 2097 C CA . GLU A 1 303 ? 18.213 12.690 -46.886 1.00 43.25 303 GLU A CA 1
ATOM 2098 C C . GLU A 1 303 ? 18.226 11.276 -47.503 1.00 43.25 303 GLU A C 1
ATOM 2100 O O . GLU A 1 303 ? 19.283 10.648 -47.631 1.00 43.25 303 GLU A O 1
ATOM 2105 N N . GLY A 1 304 ? 17.048 10.762 -47.874 1.00 46.62 304 GLY A N 1
ATOM 2106 C CA . GLY A 1 304 ? 16.849 9.437 -48.466 1.00 46.62 304 GLY A CA 1
ATOM 2107 C C . GLY A 1 304 ? 16.208 8.370 -47.569 1.00 46.62 304 GLY A C 1
ATOM 2108 O O . GLY A 1 304 ? 16.059 7.236 -48.030 1.00 46.62 304 GLY A O 1
ATOM 2109 N N . SER A 1 305 ? 15.818 8.682 -46.329 1.00 49.03 305 SER A N 1
ATOM 2110 C CA . SER A 1 305 ? 15.019 7.756 -45.508 1.00 49.03 305 SER A CA 1
ATOM 2111 C C . SER A 1 305 ? 13.521 7.867 -45.824 1.00 49.03 305 SER A C 1
ATOM 2113 O O . SER A 1 305 ? 13.014 8.944 -46.123 1.00 49.03 305 SER A O 1
ATOM 2115 N N . VAL A 1 306 ? 12.762 6.776 -45.700 1.00 46.59 306 VAL A N 1
ATOM 2116 C CA . VAL A 1 306 ? 11.286 6.826 -45.797 1.00 46.59 306 VAL A CA 1
ATOM 2117 C C . VAL A 1 306 ? 10.625 7.653 -44.683 1.00 46.59 306 VAL A C 1
ATOM 2119 O O . VAL A 1 306 ? 9.459 8.021 -44.804 1.00 46.59 306 VAL A O 1
ATOM 2122 N N . CYS A 1 307 ? 11.389 8.018 -43.651 1.00 43.50 307 CYS A N 1
ATOM 2123 C CA . CYS A 1 307 ? 10.992 8.903 -42.558 1.00 43.50 307 CYS A CA 1
ATOM 2124 C C . CYS A 1 307 ? 11.425 10.368 -42.785 1.00 43.50 307 CYS A C 1
ATOM 2126 O O . CYS A 1 307 ? 11.265 11.212 -41.902 1.00 43.50 307 CYS A O 1
ATOM 2128 N N . GLU A 1 308 ? 11.953 10.712 -43.962 1.00 42.38 308 GLU A N 1
ATOM 2129 C CA . GLU A 1 308 ? 12.367 12.073 -44.305 1.00 42.38 308 GLU A CA 1
ATOM 2130 C C . GLU A 1 308 ? 11.147 13.018 -44.343 1.00 42.38 308 GLU A C 1
ATOM 2132 O O . GLU A 1 308 ? 10.196 12.821 -45.101 1.00 42.38 308 GLU A O 1
ATOM 2137 N N . GLY A 1 309 ? 11.149 14.034 -43.471 1.00 43.75 309 GLY A N 1
ATOM 2138 C CA 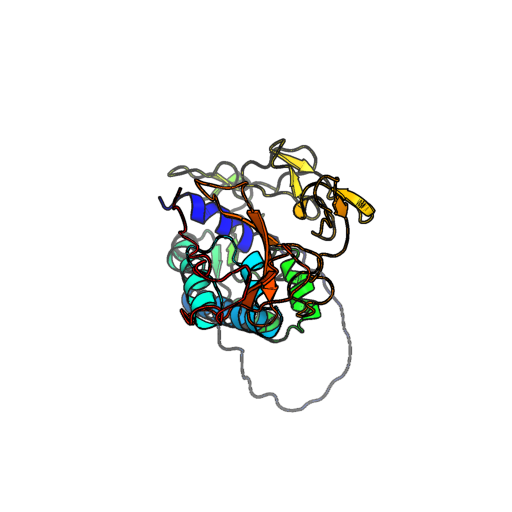. GLY A 1 309 ? 10.034 14.975 -43.284 1.00 43.75 309 GLY A CA 1
ATOM 2139 C C . GLY A 1 309 ? 9.034 14.611 -42.176 1.00 43.75 309 GLY A C 1
ATOM 2140 O O . GLY A 1 309 ? 8.089 15.370 -41.946 1.00 43.75 309 GLY A O 1
ATOM 2141 N N . TRP A 1 310 ? 9.243 13.501 -41.464 1.00 45.81 310 TRP A N 1
ATOM 2142 C CA . TRP A 1 310 ? 8.373 13.038 -40.383 1.00 45.81 310 TRP A CA 1
ATOM 2143 C C . TRP A 1 310 ? 9.015 13.396 -39.037 1.00 45.81 310 TRP A C 1
ATOM 2145 O O . TRP A 1 310 ? 10.040 12.841 -38.655 1.00 45.81 310 TRP A O 1
ATOM 2155 N N . GLY A 1 311 ? 8.457 14.384 -38.331 1.00 46.66 311 GLY A N 1
ATOM 2156 C CA . GLY A 1 311 ? 8.939 14.750 -36.996 1.00 46.66 311 GLY A CA 1
ATOM 2157 C C . GLY A 1 311 ? 8.683 13.620 -35.998 1.00 46.66 311 GLY A C 1
ATOM 2158 O O . GLY A 1 311 ? 7.580 13.075 -35.977 1.00 46.66 311 GLY A O 1
ATOM 2159 N N . CYS A 1 312 ? 9.678 13.284 -35.172 1.00 41.69 312 CYS A N 1
ATOM 2160 C CA . CYS A 1 312 ? 9.538 12.312 -34.086 1.00 41.69 312 CYS A CA 1
ATOM 2161 C C . CYS A 1 312 ? 8.280 12.612 -33.254 1.00 41.69 312 CYS A C 1
ATOM 2163 O O . CYS A 1 312 ? 8.061 13.755 -32.840 1.00 41.69 312 CYS A O 1
ATOM 2165 N N . CYS A 1 313 ? 7.454 11.586 -33.039 1.00 43.91 313 CYS A N 1
ATOM 2166 C CA . CYS A 1 313 ? 6.165 11.644 -32.358 1.00 43.91 313 CYS A CA 1
ATOM 2167 C C . CYS A 1 313 ? 6.232 12.463 -31.059 1.00 43.91 313 CYS A C 1
ATOM 2169 O O . CYS A 1 313 ? 6.741 12.010 -30.035 1.00 43.91 313 CYS A O 1
ATOM 2171 N N . GLY A 1 314 ? 5.676 13.673 -31.076 1.00 37.81 314 GLY A N 1
ATOM 2172 C CA . GLY A 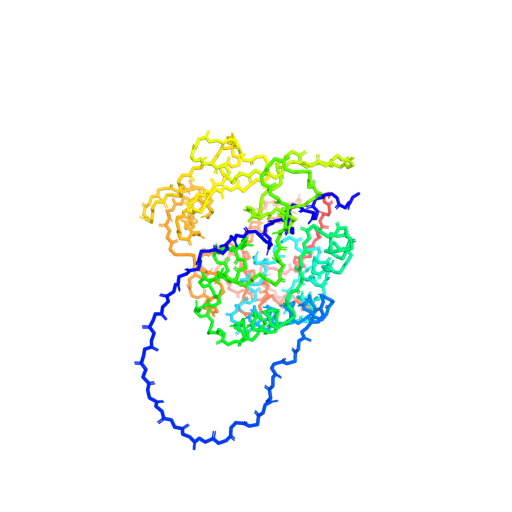1 314 ? 5.345 14.375 -29.846 1.00 37.81 314 GLY A CA 1
ATOM 2173 C C . GLY A 1 314 ? 4.127 13.704 -29.224 1.00 37.81 314 GLY A C 1
ATOM 2174 O O . GLY A 1 314 ? 3.018 13.871 -29.731 1.00 37.81 314 GLY A O 1
ATOM 2175 N N . PHE A 1 315 ? 4.307 12.970 -28.125 1.00 38.72 315 PHE A N 1
ATOM 2176 C CA . PHE A 1 315 ? 3.187 12.562 -27.281 1.00 38.72 315 PHE A CA 1
ATOM 2177 C C . PHE A 1 315 ? 2.526 13.826 -26.721 1.00 38.72 315 PHE A C 1
ATOM 2179 O O . PHE A 1 315 ? 2.972 14.403 -25.731 1.00 38.72 315 PHE A O 1
ATOM 2186 N N . SER A 1 316 ? 1.448 14.293 -27.353 1.00 33.75 316 SER A N 1
ATOM 2187 C CA . SER A 1 316 ? 0.536 15.199 -26.669 1.00 33.75 316 SER A CA 1
ATOM 2188 C C . SER A 1 316 ? -0.292 14.344 -25.717 1.00 33.75 316 SER A C 1
ATOM 2190 O O . SER A 1 316 ? -1.230 13.674 -26.156 1.00 33.75 316 SER A O 1
ATOM 2192 N N . ALA A 1 317 ? 0.041 14.355 -24.428 1.00 31.27 317 ALA A N 1
ATOM 2193 C CA . ALA A 1 317 ? -0.874 13.884 -23.402 1.00 31.27 317 ALA A CA 1
ATOM 2194 C C . ALA A 1 317 ? -2.155 14.727 -23.511 1.00 31.27 317 ALA A C 1
ATOM 2196 O O . ALA A 1 317 ? -2.213 15.874 -23.066 1.00 31.27 317 ALA A O 1
ATOM 2197 N N . ARG A 1 318 ? -3.187 14.206 -24.183 1.00 27.14 318 ARG A N 1
ATOM 2198 C CA . ARG A 1 318 ? -4.527 14.772 -24.048 1.00 27.14 318 ARG A CA 1
ATOM 2199 C C . ARG A 1 318 ? -5.004 14.378 -22.660 1.00 27.14 318 ARG A C 1
ATOM 2201 O O . ARG A 1 318 ? -5.442 13.247 -22.473 1.00 27.14 318 ARG A O 1
ATOM 2208 N N . ALA A 1 319 ? -4.913 15.314 -21.719 1.00 26.12 319 ALA A N 1
ATOM 2209 C CA . ALA A 1 319 ? -5.668 15.250 -20.477 1.00 26.12 319 ALA A CA 1
ATOM 2210 C C . ALA A 1 319 ? -7.138 14.954 -20.825 1.00 26.12 319 ALA A C 1
ATOM 2212 O O . ALA A 1 319 ? -7.739 15.681 -21.627 1.00 26.12 319 ALA A O 1
ATOM 2213 N N . ARG A 1 320 ? -7.670 13.847 -20.301 1.00 30.78 320 ARG A N 1
ATOM 2214 C CA . ARG A 1 320 ? -9.116 13.625 -20.236 1.00 30.78 320 ARG A CA 1
ATOM 2215 C C . ARG A 1 320 ? -9.666 14.313 -18.999 1.00 30.78 320 ARG A C 1
ATOM 2217 O O . ARG A 1 320 ? -8.962 14.292 -17.970 1.00 30.78 320 ARG A O 1
#

Radius of gyration: 24.04 Å; chains: 1; bounding box: 50×39×75 Å

Secondary structure (DSSP, 8-state):
--SSHHHHHHHHT--------------------------PPPHHHHHHHHHHHHHHHHHHHS-HHHHHHHTTT-SS---SHHHHHHHHHHH--HHHHHHHHHHTTSEEE-HHHHHHHHHHHHT--HHHHHHHHTTTT--STT---EEE-BPTTSEESSGGGBTTS-EET-BTTB-EEE-PPP-TTSB-TTS--STT-EEETTTTEEEPPBPTTSEESSGGGBTTS-EE--TTS-EEE-----SS---TTGGG----EEEE--TTSPPEEEEEEE-TTS-EEEE-TTSS------TT----PPTT-TTTT-----------

Foldseek 3Di:
DCVVLVLLLLLAADDDDPDDDDDDDDDDDPDDDDCPQQDFDDLLRLQLLLQQLLLCLLQVQAFLVLQCVLPVVDPDRDRHSVSSSVRSSVSSPCCVVCVVCVVVVLKDFTRSLSSVLSVVSNPDDLVRSLQCVLSSRDSPHPSHRMAGDAEFQGWAQALSSYNQSDFPPHDDPDTGTHDHAAEAQDAQPSQTHHPQWTQPPVVRGTHHADEFQDFADAQRSHSLSDFADDPPDTTTHDHHPHRRLDCPVVVPPQPAFDFDDDPVDDTQTWGWDCPSVSRIFTARPPPPDRDGDDPPPQPAPDPPDPCGPPGDDDPPPPDD